Protein 8T93 (pdb70)

B-factor: mean 24.64, std 13.15, range [6.55, 105.37]

Radius of gyration: 16.73 Å; Cα contacts (8 Å, |Δi|>4): 385; chains: 1; bounding box: 45×39×41 Å

Secondary structure (DSSP, 8-state):
--PBP--SS--S-EEE-SSTTEEEEE--S-SHHHHHHHHHHHH-HHHHHHHS--EEEEETTEEEEE-TTTT-SSEEEEEEE-SPPSSSPBTTBS-EEEEETTGGGGT--TT----HHHHHHHHHHHHHTT-S-HHHHHHHHHHHHHHHHHHHHHHTT--EE-TT-EEEEEEETTSS-EEEEEE--TT-EE-SS--HHHHHHHHHHHHHHHHHHH--

Structure (mmCIF, N/CA/C/O backbone):
data_8T93
#
_entry.id   8T93
#
_cell.length_a   64.671
_cell.length_b   103.415
_cell.length_c   103.674
_cell.angle_alpha   90.00
_cell.angle_beta   90.00
_cell.angle_gamma   90.00
#
_symmetry.space_group_name_H-M   'C 2 2 21'
#
loop_
_entity.id
_entity.type
_entity.pdbx_description
1 polymer Kinase
2 non-polymer "ADENOSINE-5'-DIPHOSPHATE"
3 non-polymer 'MAGNESIUM ION'
4 non-polymer '(1R,2S,3S,4R,5S,6S)-5,6-dihydroxycyclohexane-1,2,3,4-tetrayl tetrakis[dihydrogen (phosphate)]'
5 water water
#
loop_
_atom_site.group_PDB
_atom_site.id
_atom_site.type_symbol
_atom_site.label_atom_id
_atom_site.label_alt_id
_atom_site.label_comp_id
_atom_site.label_asym_id
_atom_site.label_entity_id
_atom_site.label_seq_id
_atom_site.pdbx_PDB_ins_code
_atom_site.Cartn_x
_atom_site.Cartn_y
_atom_site.Cartn_z
_atom_site.occupancy
_atom_site.B_iso_or_equiv
_atom_site.auth_seq_id
_atom_site.auth_comp_id
_atom_site.auth_asym_id
_atom_site.auth_atom_id
_atom_site.pdbx_PDB_model_num
ATOM 1 N N . SER A 1 32 ? -31.210 -6.391 14.871 1.00 62.81 48 SER A N 1
ATOM 2 C CA . SER A 1 32 ? -29.896 -5.963 14.308 1.00 65.14 48 SER A CA 1
ATOM 3 C C . SER A 1 32 ? -29.633 -6.766 13.021 1.00 63.80 48 SER A C 1
ATOM 4 O O . SER A 1 32 ? -29.898 -6.211 11.935 1.00 60.93 48 SER A O 1
ATOM 7 N N . ILE A 1 33 ? -29.226 -8.039 13.144 1.00 55.21 49 ILE A N 1
ATOM 8 C CA . ILE A 1 33 ? -28.709 -8.890 12.025 1.00 53.97 49 ILE A CA 1
ATOM 9 C C . ILE A 1 33 ? -29.755 -9.947 11.634 1.00 51.51 49 ILE A C 1
ATOM 10 O O . ILE A 1 33 ? -30.126 -10.755 12.493 1.00 50.67 49 ILE A O 1
ATOM 15 N N . ARG A 1 34 ? -30.238 -9.919 10.388 1.00 42.04 50 ARG A N 1
ATOM 16 C CA . ARG A 1 34 ? -31.111 -10.974 9.812 1.00 36.41 50 ARG A CA 1
ATOM 17 C C . ARG A 1 34 ? -30.273 -11.841 8.865 1.00 34.95 50 ARG A C 1
ATOM 18 O O . ARG A 1 34 ? -29.745 -11.302 7.831 1.00 24.06 50 ARG A O 1
ATOM 26 N N . ILE A 1 35 ? -30.127 -13.121 9.199 1.00 31.36 51 ILE A N 1
ATOM 27 C CA . ILE A 1 35 ? -29.392 -14.097 8.346 1.00 31.11 51 ILE A CA 1
ATOM 28 C C . ILE A 1 35 ? -30.190 -14.207 7.044 1.00 26.92 51 ILE A C 1
ATOM 29 O O . ILE A 1 35 ? -31.437 -14.253 7.052 1.00 23.47 51 ILE A O 1
ATOM 34 N N . PHE A 1 36 ? -29.506 -14.155 5.913 1.00 26.56 52 PHE A N 1
ATOM 35 C CA . PHE A 1 36 ? -30.172 -14.367 4.601 1.00 24.48 52 PHE A CA 1
ATOM 36 C C . PHE A 1 36 ? -30.459 -15.863 4.405 1.00 23.87 52 PHE A C 1
ATOM 37 O O . PHE A 1 36 ? -29.576 -16.676 4.635 1.00 23.59 52 PHE A O 1
ATOM 45 N N . PRO A 1 37 ? -31.643 -16.297 3.928 1.00 27.57 53 PRO A N 1
ATOM 46 C CA . PRO A 1 37 ? -31.861 -17.728 3.639 1.00 29.09 53 PRO A CA 1
ATOM 47 C C . PRO A 1 37 ? -31.106 -18.237 2.386 1.00 28.15 53 PRO A C 1
ATOM 48 O O . PRO A 1 37 ? -31.665 -18.295 1.314 1.00 34.81 53 PRO A O 1
ATOM 52 N N . ARG A 1 38 ? -29.849 -18.620 2.557 1.00 27.35 54 ARG A N 1
ATOM 53 C CA . ARG 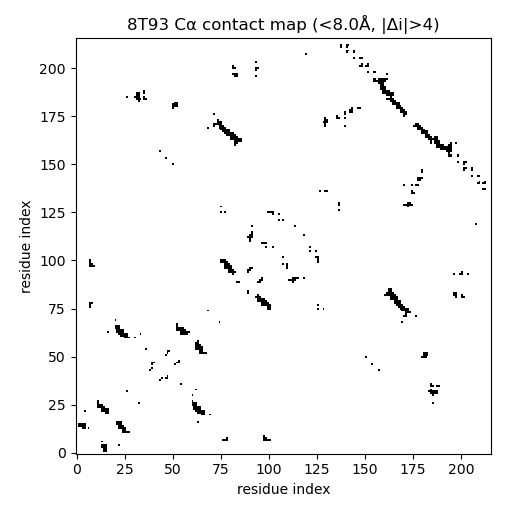A 1 38 ? -28.925 -19.134 1.500 1.00 29.84 54 ARG A CA 1
ATOM 54 C C . ARG A 1 38 ? -29.487 -20.473 0.996 1.00 28.74 54 ARG A C 1
ATOM 55 O O . ARG A 1 38 ? -29.999 -21.238 1.816 1.00 23.76 54 ARG A O 1
ATOM 63 N N . ILE A 1 39 ? -29.337 -20.788 -0.287 1.00 20.75 55 ILE A N 1
ATOM 64 C CA . ILE A 1 39 ? -29.691 -22.126 -0.815 1.00 20.14 55 ILE A CA 1
ATOM 65 C C . ILE A 1 39 ? -28.470 -23.030 -0.607 1.00 20.59 55 ILE A C 1
ATOM 66 O O . ILE A 1 39 ? -28.682 -24.188 -0.260 1.00 23.43 55 ILE A O 1
ATOM 71 N N . ALA A 1 40 ? -27.248 -22.573 -0.881 1.00 19.16 56 ALA A N 1
ATOM 72 C CA . ALA A 1 40 ? -26.021 -23.405 -0.838 1.00 20.39 56 ALA A CA 1
ATOM 73 C C . ALA A 1 40 ? -24.803 -22.577 -0.389 1.00 23.50 56 ALA A C 1
ATOM 74 O O . ALA A 1 40 ? -24.976 -21.384 -0.046 1.00 20.86 56 ALA A O 1
ATOM 76 N N . GLY A 1 41 ? -23.616 -23.194 -0.422 1.00 24.21 57 GLY A N 1
ATOM 77 C CA . GLY A 1 41 ? -22.333 -22.531 -0.087 1.00 28.33 57 GLY A CA 1
ATOM 78 C C . GLY A 1 41 ? -22.186 -22.356 1.422 1.00 25.38 57 GLY A C 1
ATOM 79 O O . GLY A 1 41 ? -23.029 -22.841 2.127 1.00 26.31 57 GLY A O 1
ATOM 80 N N . ARG A 1 42 ? -21.159 -21.660 1.895 1.00 28.22 58 ARG A N 1
ATOM 81 C CA . ARG A 1 42 ? -20.737 -21.652 3.334 1.00 31.06 58 ARG A CA 1
ATOM 82 C C . ARG A 1 42 ? -20.505 -20.217 3.838 1.00 28.88 58 ARG A C 1
ATOM 83 O O . ARG A 1 42 ? -20.303 -20.040 5.067 1.00 24.99 58 ARG A O 1
ATOM 91 N N . SER A 1 43 ? -20.511 -19.219 2.950 1.00 22.62 59 SER A N 1
ATOM 92 C CA . SER A 1 43 ? -20.161 -17.830 3.319 1.00 23.27 59 SER A CA 1
ATOM 93 C C . SER A 1 43 ? -21.261 -17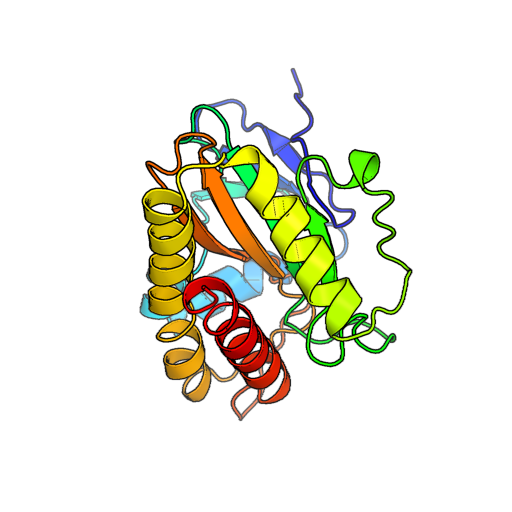.270 4.198 1.00 21.12 59 SER A C 1
ATOM 94 O O . SER A 1 43 ? -22.405 -17.656 4.046 1.00 23.95 59 SER A O 1
ATOM 97 N N . TYR A 1 44 ? -20.867 -16.390 5.106 1.00 19.47 60 TYR A N 1
ATOM 98 C CA . TYR A 1 44 ? -21.769 -15.584 5.937 1.00 19.97 60 TYR A CA 1
ATOM 99 C C . TYR A 1 44 ? -22.428 -14.533 5.039 1.00 18.73 60 TYR A C 1
ATOM 100 O O . TYR A 1 44 ? -21.723 -13.701 4.459 1.00 17.98 60 TYR A O 1
ATOM 109 N N . ILE A 1 45 ? -23.734 -14.625 4.898 1.00 17.76 61 ILE A N 1
ATOM 110 C CA . ILE A 1 45 ? -24.563 -13.671 4.114 1.00 17.18 61 ILE A CA 1
ATOM 111 C C . ILE A 1 45 ? -25.711 -13.259 4.998 1.00 18.85 61 ILE A C 1
ATOM 112 O O . ILE A 1 45 ? -26.413 -14.152 5.505 1.00 16.55 61 ILE A O 1
ATOM 117 N N . ILE A 1 46 ? -25.923 -11.948 5.096 1.00 18.32 62 ILE A N 1
ATOM 118 C CA . ILE A 1 46 ? -27.006 -11.325 5.910 1.00 19.77 62 ILE A CA 1
ATOM 119 C C . ILE A 1 46 ? -27.762 -10.316 5.048 1.00 19.60 62 ILE A C 1
ATOM 120 O O . ILE A 1 46 ? -27.239 -9.884 3.989 1.00 16.73 62 ILE A O 1
ATOM 125 N N . TYR A 1 47 ? -28.996 -10.034 5.410 1.00 18.55 63 TYR A N 1
ATOM 126 C CA . TYR A 1 47 ? -29.771 -8.926 4.803 1.00 20.25 63 TYR A CA 1
ATOM 127 C C . TYR A 1 47 ? -29.002 -7.624 5.074 1.00 20.15 63 TYR A C 1
ATOM 128 O O . TYR A 1 47 ? -28.314 -7.456 6.135 1.00 19.14 63 TYR A O 1
ATOM 137 N N . GLY A 1 48 ? -29.040 -6.712 4.110 1.00 18.86 64 GLY A N 1
ATOM 138 C CA . GLY A 1 48 ? -28.547 -5.337 4.324 1.00 19.48 64 GLY A CA 1
ATOM 139 C C . GLY A 1 48 ? -29.433 -4.642 5.344 1.00 21.72 64 GLY A C 1
ATOM 140 O O . GLY A 1 48 ? -30.563 -5.090 5.554 1.00 17.32 64 GLY A O 1
ATOM 141 N N . GLN A 1 49 ? -28.958 -3.553 5.931 1.00 22.38 65 GLN A N 1
ATOM 142 C CA . GLN A 1 49 ? -29.780 -2.724 6.839 1.00 23.42 65 GLN A CA 1
ATOM 143 C C . GLN A 1 49 ? -30.853 -1.993 6.038 1.00 23.22 65 GLN A C 1
ATOM 144 O O . GLN A 1 49 ? -31.784 -1.524 6.667 1.00 22.02 65 GLN A O 1
ATOM 150 N N . THR A 1 50 ? -30.752 -1.896 4.706 1.00 18.35 66 THR A N 1
ATOM 151 C CA . THR A 1 50 ? -31.742 -1.242 3.813 1.00 19.23 66 THR A CA 1
ATOM 152 C C . THR A 1 50 ? -32.255 -2.268 2.796 1.00 19.61 66 THR A C 1
ATOM 153 O O . THR A 1 50 ? -31.572 -3.306 2.587 1.00 20.34 66 THR A O 1
ATOM 157 N N . SER A 1 51 ? -33.333 -1.921 2.120 1.00 19.88 67 SER A N 1
ATOM 158 C CA . SER A 1 51 ? -34.113 -2.803 1.207 1.00 23.70 67 SER A CA 1
ATOM 159 C C . SER A 1 51 ? -33.280 -3.185 -0.006 1.00 19.48 67 SER A C 1
ATOM 160 O O . SER A 1 51 ? -32.674 -2.276 -0.623 1.00 15.95 67 SER A O 1
ATOM 163 N N . GLY A 1 52 ? -33.360 -4.447 -0.448 1.00 17.91 68 GLY A N 1
ATOM 164 C CA . GLY A 1 52 ? -32.856 -4.807 -1.806 1.00 16.30 68 GLY A CA 1
ATOM 165 C C . GLY A 1 52 ? -31.372 -5.191 -1.824 1.00 14.83 68 GLY A C 1
ATOM 166 O O . GLY A 1 52 ? -30.824 -5.401 -2.924 1.00 14.24 68 GLY A O 1
ATOM 167 N N . ILE A 1 53 ? -30.721 -5.235 -0.672 1.00 13.75 69 ILE A N 1
ATOM 168 C CA . ILE A 1 53 ? -29.249 -5.443 -0.579 1.00 14.45 69 ILE A CA 1
ATOM 169 C C . ILE A 1 53 ? -29.013 -6.679 0.288 1.00 14.50 69 ILE A C 1
ATOM 170 O O . ILE A 1 53 ? -29.698 -6.841 1.277 1.00 14.83 69 ILE A O 1
ATOM 175 N N . ILE A 1 54 ? -28.003 -7.477 -0.037 1.00 14.03 70 ILE A N 1
ATOM 176 C CA . ILE A 1 54 ? -27.449 -8.509 0.884 1.00 14.14 70 ILE A CA 1
ATOM 177 C C . ILE A 1 54 ? -25.989 -8.202 1.080 1.00 14.49 70 ILE A C 1
ATOM 178 O O . ILE A 1 54 ? -25.406 -7.556 0.188 1.00 14.02 70 ILE A O 1
ATOM 183 N N . CYS A 1 55 ? -25.445 -8.615 2.225 1.00 13.53 71 CYS A N 1
ATOM 184 C CA . CYS A 1 55 ? -24.042 -8.404 2.574 1.00 15.17 71 CYS A CA 1
ATOM 185 C C . CYS A 1 55 ? -23.382 -9.767 2.659 1.00 16.57 71 CYS A C 1
ATOM 186 O O . CYS A 1 55 ? -23.866 -10.628 3.474 1.00 16.49 71 CYS A O 1
ATOM 189 N N . LYS A 1 56 ? -22.403 -9.984 1.791 1.00 15.58 72 LYS A N 1
ATOM 190 C CA . LYS A 1 56 ? -21.692 -11.277 1.705 1.00 15.52 72 LYS A CA 1
ATOM 191 C C . LYS A 1 56 ? -20.298 -11.058 2.236 1.00 17.18 72 LYS A C 1
ATOM 192 O O . LYS A 1 56 ? -19.559 -10.219 1.663 1.00 14.54 72 LYS A O 1
ATOM 198 N N . ARG A 1 57 ? -19.933 -11.784 3.287 1.00 17.07 73 ARG A N 1
ATOM 199 C CA . ARG A 1 57 ? -18.555 -11.704 3.803 1.00 18.89 73 ARG A CA 1
ATOM 200 C C . ARG A 1 57 ? -17.570 -12.437 2.878 1.00 19.79 73 ARG A C 1
ATOM 201 O O . ARG A 1 57 ? -17.827 -13.595 2.466 1.00 21.84 73 ARG A O 1
ATOM 209 N N . MET A 1 58 ? -16.458 -11.792 2.582 1.00 17.67 74 MET A N 1
ATOM 210 C CA . MET A 1 58 ? -15.312 -12.395 1.885 1.00 18.72 74 MET A CA 1
ATOM 211 C C . MET A 1 58 ? -14.453 -13.103 2.953 1.00 22.88 74 MET A C 1
ATOM 212 O O . MET A 1 58 ? -13.888 -12.409 3.810 1.00 24.25 74 MET A O 1
ATOM 217 N N . GLU A 1 59 ? -14.448 -14.426 2.938 1.00 26.13 75 GLU A N 1
ATOM 218 C CA . GLU A 1 59 ? -13.950 -15.271 4.075 1.00 31.73 75 GLU A CA 1
ATOM 219 C C . GLU A 1 59 ? -12.405 -15.375 4.114 1.00 32.78 75 GLU A C 1
ATOM 220 O O . GLU A 1 59 ? -11.853 -15.212 5.208 1.00 41.54 75 GLU A O 1
ATOM 226 N N . LYS A 1 60 ? -11.717 -15.632 3.004 1.00 25.79 76 LYS A N 1
ATOM 227 C CA . LYS A 1 60 ? -10.278 -16.073 3.007 1.00 24.24 76 LYS A CA 1
ATOM 228 C C . LYS A 1 60 ? -9.367 -15.061 2.327 1.00 23.99 76 LYS A C 1
ATOM 229 O O . LYS A 1 60 ? -8.172 -14.979 2.659 1.00 22.06 76 LYS A O 1
ATOM 235 N N . SER A 1 61 ? -9.893 -14.360 1.313 1.00 19.75 77 SER A N 1
ATOM 236 C CA . SER A 1 61 ? -9.167 -13.282 0.602 1.00 20.16 77 SER A CA 1
ATOM 237 C C . SER A 1 61 ? -10.231 -12.351 0.002 1.00 20.18 77 SER A C 1
ATOM 238 O O . SER A 1 61 ? -11.456 -12.667 0.113 1.00 16.80 77 SER A O 1
ATOM 241 N N . ASP A 1 62 ? -9.773 -11.222 -0.502 1.00 18.73 78 ASP A N 1
ATOM 242 C CA . ASP A 1 62 ? -10.666 -10.270 -1.214 1.00 18.96 78 ASP A CA 1
ATOM 243 C C . ASP A 1 62 ? -10.707 -10.635 -2.708 1.00 17.95 78 ASP A C 1
ATOM 244 O O . ASP A 1 62 ? -11.151 -9.725 -3.473 1.00 17.46 78 ASP A O 1
ATOM 249 N N . ASN A 1 63 ? -10.317 -11.868 -3.129 1.00 14.83 79 ASN A N 1
ATOM 250 C CA . ASN A 1 63 ? -10.337 -12.270 -4.560 1.00 16.46 79 ASN A CA 1
ATOM 251 C C . ASN A 1 63 ? -11.704 -11.950 -5.196 1.00 15.56 79 ASN A C 1
ATOM 252 O O . ASN A 1 63 ? -11.699 -11.506 -6.358 1.00 13.97 79 ASN A O 1
ATOM 257 N N . GLU A 1 64 ? -12.834 -12.192 -4.514 1.00 14.73 80 GLU A N 1
ATOM 258 C CA . GLU A 1 64 ? -14.155 -11.960 -5.139 1.00 14.90 80 GLU A CA 1
ATOM 259 C C . GLU A 1 64 ? -14.281 -10.469 -5.551 1.00 15.20 80 GLU A C 1
ATOM 260 O O . GLU A 1 64 ? -14.730 -10.178 -6.682 1.00 14.32 80 GLU A O 1
ATOM 266 N N . PHE A 1 65 ? -13.850 -9.557 -4.707 1.00 13.83 81 PHE A N 1
ATOM 267 C CA . PHE A 1 65 ? -13.863 -8.105 -5.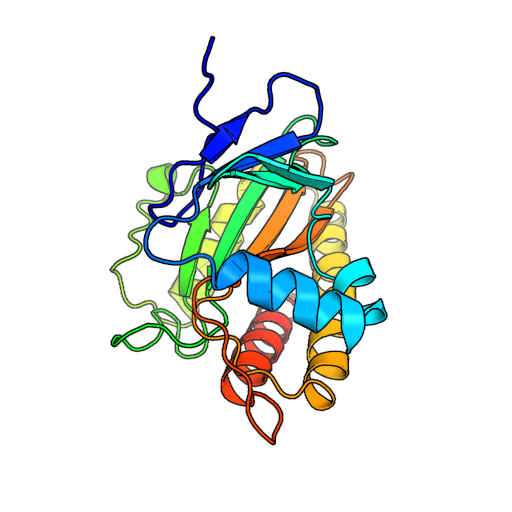020 1.00 16.49 81 PHE A CA 1
ATOM 268 C C . PHE A 1 65 ? -12.945 -7.783 -6.215 1.00 17.92 81 PHE A C 1
ATOM 269 O O . PHE A 1 65 ? -13.311 -6.970 -7.091 1.00 13.95 81 PHE A O 1
ATOM 277 N N . VAL A 1 66 ? -11.717 -8.284 -6.190 1.00 16.22 82 VAL A N 1
ATOM 278 C CA . VAL A 1 66 ? -10.743 -8.098 -7.294 1.00 18.53 82 VAL A CA 1
ATOM 279 C C . VAL A 1 66 ? -11.394 -8.547 -8.607 1.00 17.53 82 VAL A C 1
ATOM 280 O O . VAL A 1 66 ? -11.347 -7.791 -9.615 1.00 15.57 82 VAL A O 1
ATOM 284 N N . ILE A 1 67 ? -12.100 -9.677 -8.608 1.00 14.80 83 ILE A N 1
ATOM 285 C CA . ILE A 1 67 ? -12.657 -10.204 -9.865 1.00 14.96 83 ILE A CA 1
ATOM 286 C C . ILE A 1 67 ? -13.865 -9.354 -10.266 1.00 16.15 83 ILE A C 1
ATOM 287 O O . ILE A 1 67 ? -13.950 -9.070 -11.501 1.00 17.78 83 ILE A O 1
ATOM 292 N N . TYR A 1 68 ? -14.771 -8.955 -9.353 1.00 16.54 84 TYR A N 1
ATOM 293 C CA . TYR A 1 68 ? -15.888 -8.035 -9.715 1.00 18.40 84 TYR A CA 1
ATOM 294 C C . TYR A 1 68 ? -15.286 -6.789 -10.406 1.00 20.13 84 TYR A C 1
ATOM 295 O O . TYR A 1 68 ? -15.798 -6.428 -11.455 1.00 19.03 84 TYR A O 1
ATOM 304 N N . ASN A 1 69 ? -14.243 -6.182 -9.840 1.00 19.63 85 ASN A N 1
ATOM 305 C CA . ASN A 1 69 ? -13.563 -4.967 -10.383 1.00 22.04 85 ASN A CA 1
ATOM 306 C C . ASN A 1 69 ? -12.953 -5.261 -11.756 1.00 21.30 85 ASN A C 1
ATOM 307 O O . ASN A 1 69 ? -13.178 -4.495 -12.711 1.00 20.44 85 ASN A O 1
ATOM 312 N N . TYR A 1 70 ? -12.237 -6.355 -11.908 1.00 20.89 86 TYR A N 1
ATOM 313 C CA . TYR A 1 70 ? -11.679 -6.777 -13.207 1.00 20.92 86 TYR A CA 1
ATOM 314 C C . TYR A 1 70 ? -12.762 -6.944 -14.281 1.00 22.28 86 TYR A C 1
ATOM 315 O O . TYR A 1 70 ? -12.584 -6.454 -15.464 1.00 19.27 86 TYR A O 1
ATOM 324 N N . ILE A 1 71 ? -13.850 -7.642 -13.969 1.00 17.81 87 ILE A N 1
ATOM 325 C CA . ILE A 1 71 ? -14.926 -7.853 -14.972 1.00 18.09 87 ILE A CA 1
ATOM 326 C C . ILE A 1 71 ? -15.539 -6.488 -15.294 1.00 17.99 87 ILE A C 1
ATOM 327 O O . ILE A 1 71 ? -15.848 -6.170 -16.454 1.00 16.77 87 ILE A O 1
ATOM 332 N N . SER A 1 72 ? -15.709 -5.661 -14.311 1.00 17.70 88 SER A N 1
ATOM 333 C CA . SER A 1 72 ? -16.253 -4.310 -14.581 1.00 21.72 88 SER A CA 1
ATOM 334 C C . SER A 1 72 ? -15.362 -3.529 -15.567 1.00 23.27 88 SER A C 1
ATOM 335 O O . SER A 1 72 ? -15.919 -2.863 -16.461 1.00 20.37 88 SER A O 1
ATOM 338 N N . GLU A 1 73 ? -14.054 -3.608 -15.420 1.00 24.60 89 GLU A N 1
ATOM 339 C CA . GLU A 1 73 ? -13.088 -2.892 -16.293 1.00 28.44 89 GLU A CA 1
ATOM 340 C C . GLU A 1 73 ? -12.975 -3.549 -17.672 1.00 28.00 89 GLU A C 1
ATOM 341 O O . GLU A 1 73 ? -12.827 -2.794 -18.645 1.00 28.97 89 GLU A O 1
ATOM 347 N N . HIS A 1 74 ? -12.994 -4.873 -17.802 1.00 20.64 90 HIS A N 1
ATOM 348 C CA . HIS A 1 74 ? -12.686 -5.541 -19.074 1.00 21.84 90 HIS A CA 1
ATOM 349 C C . HIS A 1 74 ? -13.921 -6.079 -19.790 1.00 23.82 90 HIS A C 1
ATOM 350 O O . HIS A 1 74 ? -13.794 -6.328 -20.971 1.00 20.25 90 HIS A O 1
ATOM 357 N N . TYR A 1 75 ? -14.992 -6.431 -19.081 1.00 23.23 91 TYR A N 1
ATOM 358 C CA . TYR A 1 75 ? -16.171 -7.101 -19.681 1.00 19.55 91 TYR A CA 1
ATOM 359 C C . TYR A 1 75 ? -17.423 -6.482 -19.071 1.00 21.35 91 TYR A C 1
ATOM 360 O O . TYR A 1 75 ? -18.260 -7.207 -18.513 1.00 18.04 91 TYR A O 1
ATOM 369 N N . ASP A 1 76 ? -17.573 -5.170 -19.167 1.00 20.39 92 ASP A N 1
ATOM 370 C CA . ASP A 1 76 ? -18.631 -4.449 -18.431 1.00 24.02 92 ASP A CA 1
ATOM 371 C C . ASP A 1 76 ? -20.014 -4.911 -18.941 1.00 23.74 92 ASP A C 1
ATOM 372 O O . ASP A 1 76 ? -20.951 -4.879 -18.139 1.00 20.52 92 ASP A O 1
ATOM 377 N N . LYS A 1 77 ? -20.158 -5.320 -20.205 1.00 20.27 93 LYS A N 1
ATOM 378 C CA . LYS A 1 77 ? -21.491 -5.707 -20.722 1.00 24.55 93 LYS A CA 1
ATOM 379 C C . LYS A 1 77 ? -21.883 -7.038 -20.093 1.00 20.16 93 LYS A C 1
ATOM 380 O O . LYS A 1 77 ? -23.065 -7.246 -19.774 1.00 16.07 93 LYS A O 1
ATOM 386 N N . PHE A 1 78 ? -20.917 -7.937 -19.952 1.00 17.98 94 PHE A N 1
ATOM 387 C CA . PHE A 1 78 ? -21.123 -9.224 -19.254 1.00 18.76 94 PHE A CA 1
ATOM 388 C C . PHE A 1 78 ? -21.650 -9.007 -17.822 1.00 15.39 94 PHE A C 1
ATOM 389 O O . PHE A 1 78 ? -22.618 -9.635 -17.362 1.00 13.34 94 PHE A O 1
ATOM 397 N N . LEU A 1 79 ? -21.027 -8.114 -17.088 1.00 15.60 95 LEU A N 1
ATOM 398 C CA . LEU A 1 79 ? -21.376 -7.801 -15.693 1.00 17.16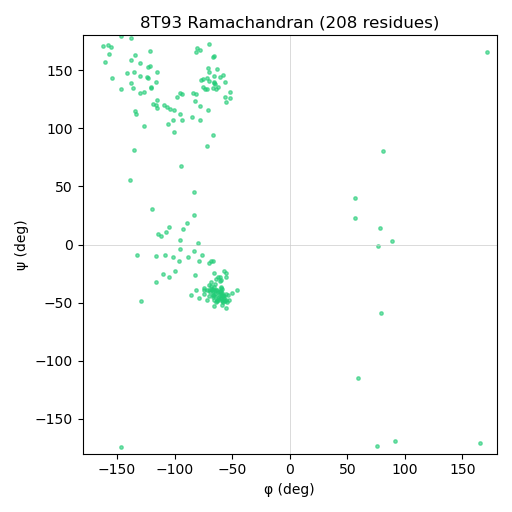 95 LEU A CA 1
ATOM 399 C C . LEU A 1 79 ? -22.808 -7.278 -15.627 1.00 17.60 95 LEU A C 1
ATOM 400 O O . LEU A 1 79 ? -23.625 -7.750 -14.782 1.00 15.59 95 LEU A O 1
ATOM 405 N N . LYS A 1 80 ? -23.166 -6.373 -16.527 1.00 15.93 96 LYS A N 1
ATOM 406 C CA . LYS A 1 80 ? -24.503 -5.750 -16.493 1.00 18.79 96 LYS A CA 1
ATOM 407 C C . LYS A 1 80 ? -25.578 -6.790 -16.850 1.00 16.28 96 LYS A C 1
ATOM 408 O O . LYS A 1 80 ? -26.650 -6.744 -16.261 1.00 13.89 96 LYS A O 1
ATOM 414 N N . LYS A 1 81 ? -25.315 -7.713 -17.755 1.00 14.76 97 LYS A N 1
ATOM 415 C CA . LYS A 1 81 ? -26.360 -8.665 -18.188 1.00 15.52 97 LYS A CA 1
ATOM 416 C C . LYS A 1 81 ? -26.519 -9.826 -17.206 1.00 13.66 97 LYS A C 1
ATOM 417 O O . LYS A 1 81 ? -27.629 -10.269 -17.059 1.00 11.11 97 LYS A O 1
ATOM 423 N N . TYR A 1 82 ? -25.424 -10.360 -16.637 1.00 12.21 98 TYR A N 1
ATOM 424 C CA . TYR A 1 82 ? -25.456 -11.712 -16.039 1.00 12.08 98 TYR A CA 1
ATOM 425 C C . TYR A 1 82 ? -25.198 -11.723 -14.534 1.00 11.90 98 TYR A C 1
ATOM 426 O O . TYR A 1 82 ? -25.282 -12.801 -13.960 1.00 12.24 98 TYR A O 1
ATOM 435 N N . VAL A 1 83 ? -24.787 -10.627 -13.918 1.00 11.86 99 VAL A N 1
ATOM 436 C CA . VAL A 1 83 ? -24.242 -10.694 -12.540 1.00 12.63 99 VAL A CA 1
ATOM 437 C C . VAL A 1 83 ? -25.056 -9.739 -11.656 1.00 12.82 99 VAL A C 1
ATOM 438 O O . VAL A 1 83 ? -25.306 -8.625 -12.074 1.00 11.87 99 VAL A O 1
ATOM 442 N N . PRO A 1 84 ? -25.325 -10.068 -10.376 1.00 11.12 100 PRO A N 1
ATOM 443 C CA . PRO A 1 84 ? -25.915 -9.104 -9.461 1.00 11.73 100 PRO A CA 1
ATOM 444 C C . PRO A 1 84 ? -24.996 -7.869 -9.387 1.00 12.48 100 PRO A C 1
ATOM 445 O O . PRO A 1 84 ? -23.771 -7.995 -9.434 1.00 12.86 100 PRO A O 1
ATOM 449 N N . LYS A 1 85 ? -25.619 -6.708 -9.236 1.00 12.65 101 LYS A N 1
ATOM 450 C CA . LYS A 1 85 ? -24.905 -5.425 -9.027 1.00 14.34 101 LYS A CA 1
ATOM 451 C C . LYS A 1 85 ? -24.118 -5.480 -7.736 1.00 12.73 101 LYS A C 1
ATOM 452 O O . LYS A 1 85 ? -24.671 -5.906 -6.697 1.00 13.00 101 LYS A O 1
ATOM 458 N N . LEU A 1 86 ? -22.891 -5.011 -7.787 1.00 12.29 102 LEU A N 1
ATOM 459 C CA . LEU A 1 86 ? -22.082 -4.763 -6.572 1.00 13.02 102 LEU A CA 1
ATOM 460 C C . LEU A 1 86 ? -22.267 -3.295 -6.234 1.00 14.44 102 LEU A C 1
ATOM 461 O O . LEU A 1 86 ? -21.861 -2.439 -7.066 1.00 13.24 102 LEU A O 1
ATOM 466 N N . TYR A 1 87 ? -22.927 -2.976 -5.134 1.00 13.39 103 TYR A N 1
ATOM 467 C CA . TYR A 1 87 ? -23.191 -1.564 -4.785 1.00 13.52 103 TYR A CA 1
ATOM 468 C C . TYR A 1 87 ? -21.967 -0.952 -4.107 1.00 14.56 103 TYR A C 1
ATOM 469 O O . TYR A 1 87 ? -21.793 0.271 -4.093 1.00 14.72 103 TYR A O 1
ATOM 478 N N . GLY A 1 88 ? -21.144 -1.765 -3.469 1.00 12.85 104 GLY A N 1
ATOM 479 C CA . GLY A 1 88 ? -20.040 -1.203 -2.705 1.00 13.74 104 GLY A CA 1
ATOM 480 C C . GLY A 1 88 ? -19.459 -2.257 -1.789 1.00 15.12 104 GLY A C 1
ATOM 481 O O . GLY A 1 88 ? -19.932 -3.422 -1.822 1.00 14.47 104 GLY A O 1
ATOM 482 N N . LYS A 1 89 ? -18.585 -1.812 -0.917 1.00 14.85 105 LYS A N 1
ATOM 483 C CA . LYS A 1 89 ? -17.863 -2.712 -0.002 1.00 17.46 105 LYS A CA 1
ATOM 484 C C . LYS A 1 89 ? -17.837 -2.031 1.363 1.00 15.59 105 LYS A C 1
ATOM 485 O O . LYS A 1 89 ? -17.657 -0.822 1.422 1.00 13.54 105 LYS A O 1
ATOM 491 N N . ASN A 1 90 ? -18.040 -2.799 2.421 1.00 17.04 106 ASN A N 1
ATOM 492 C CA . ASN A 1 90 ? -17.859 -2.330 3.820 1.00 18.88 106 ASN A CA 1
ATOM 493 C C . ASN A 1 90 ? -16.911 -3.296 4.529 1.00 18.31 106 ASN A C 1
ATOM 494 O O . ASN A 1 90 ? -17.370 -4.370 4.882 1.00 13.42 106 ASN A O 1
ATOM 499 N N . ASN A 1 91 ? -15.648 -2.915 4.696 1.00 21.25 107 ASN A N 1
ATOM 500 C CA . ASN A 1 91 ? -14.622 -3.805 5.294 1.00 23.29 107 ASN A CA 1
ATOM 501 C C . ASN A 1 91 ? -14.520 -5.071 4.442 1.00 21.09 107 ASN A C 1
ATOM 502 O O . ASN A 1 91 ? -14.137 -5.001 3.274 1.00 20.64 107 ASN A O 1
ATOM 507 N N . ASP A 1 92 ? -14.880 -6.210 5.001 1.00 20.13 108 ASP A N 1
ATOM 508 C CA . ASP A 1 92 ? -14.841 -7.497 4.269 1.00 20.91 108 ASP A CA 1
ATOM 509 C C . ASP A 1 92 ? -16.214 -7.854 3.661 1.00 17.56 108 ASP A C 1
ATOM 510 O O . ASP A 1 92 ? -16.325 -8.960 3.128 1.00 16.66 108 ASP A O 1
ATOM 515 N N . MET A 1 93 ? -17.241 -7.003 3.751 1.00 17.29 109 MET A N 1
ATOM 516 C CA . MET A 1 93 ? -18.606 -7.335 3.259 1.00 16.28 109 MET A CA 1
ATOM 517 C C . MET A 1 93 ? -18.795 -6.709 1.852 1.00 17.28 109 MET A C 1
ATOM 518 O O . MET A 1 93 ? -18.546 -5.487 1.699 1.00 15.05 109 MET A O 1
ATOM 523 N N . LEU A 1 94 ? -19.195 -7.505 0.863 1.00 15.35 110 LEU A N 1
ATOM 524 C CA . LEU A 1 94 ? -19.731 -7.025 -0.429 1.00 16.14 110 LEU A CA 1
ATOM 525 C C . LEU A 1 94 ? -21.215 -6.678 -0.259 1.00 15.86 110 LEU A C 1
ATOM 526 O O . LEU A 1 94 ? -21.972 -7.544 0.256 1.00 14.18 110 LEU A O 1
ATOM 531 N N . LEU A 1 95 ? -21.622 -5.481 -0.702 1.00 15.04 111 LEU A N 1
ATOM 532 C CA . LEU A 1 95 ? -23.045 -5.082 -0.737 1.00 14.98 111 LEU A CA 1
ATOM 533 C C . LEU A 1 95 ? -23.585 -5.403 -2.130 1.00 14.57 111 LEU A C 1
ATOM 534 O O . LEU A 1 95 ? -23.214 -4.713 -3.093 1.00 13.17 111 LEU A O 1
ATOM 539 N N . LEU A 1 96 ? -24.400 -6.440 -2.234 1.00 12.43 112 LEU A N 1
ATOM 540 C CA . LEU A 1 96 ? -24.850 -7.011 -3.516 1.00 12.57 112 LEU A CA 1
ATOM 541 C C . LEU A 1 96 ? -26.341 -6.833 -3.647 1.00 12.13 112 LEU A C 1
ATOM 542 O O . LEU A 1 96 ? -27.075 -6.891 -2.606 1.00 12.50 112 LEU A O 1
ATOM 547 N N . GLU A 1 97 ? -26.757 -6.672 -4.889 1.00 12.53 113 GLU A N 1
ATOM 548 C CA . GLU A 1 97 ? -28.172 -6.780 -5.290 1.00 13.02 113 GLU A CA 1
ATOM 549 C C . GLU A 1 97 ? -28.734 -8.098 -4.762 1.00 12.98 113 GLU A C 1
ATOM 550 O O . GLU A 1 97 ? -28.181 -9.167 -5.100 1.00 11.46 113 GLU A O 1
ATOM 556 N N . ASP A 1 98 ? -29.839 -8.007 -4.026 1.00 12.44 114 ASP A N 1
ATOM 557 C CA . ASP A 1 98 ? -30.626 -9.187 -3.625 1.00 13.42 114 ASP A CA 1
ATOM 558 C C . ASP A 1 98 ? -31.467 -9.624 -4.837 1.00 12.57 114 ASP A C 1
ATOM 559 O O . ASP A 1 98 ? -32.494 -9.000 -5.160 1.00 11.74 114 ASP A O 1
ATOM 564 N N . LEU A 1 99 ? -31.081 -10.735 -5.455 1.00 12.58 115 LEU A N 1
ATOM 565 C CA . LEU A 1 99 ? -31.749 -11.263 -6.670 1.00 13.42 115 LEU A CA 1
ATOM 566 C C . LEU A 1 99 ? -33.155 -11.769 -6.335 1.00 13.22 115 LEU A C 1
ATOM 567 O O . LEU A 1 99 ? -33.933 -12.003 -7.279 1.00 13.30 115 LEU A O 1
ATOM 572 N N . THR A 1 100 ? -33.500 -11.955 -5.060 1.00 14.07 116 THR A N 1
ATOM 573 C CA . THR A 1 100 ? -34.849 -12.458 -4.668 1.00 14.31 116 THR A CA 1
ATOM 574 C C . THR A 1 100 ? -35.784 -11.300 -4.325 1.00 16.91 116 THR A C 1
ATOM 575 O O . THR A 1 100 ? -36.977 -11.555 -4.088 1.00 16.58 116 THR A O 1
ATOM 579 N N . TYR A 1 101 ? -35.267 -10.080 -4.340 1.00 15.93 117 TYR A N 1
ATOM 580 C CA . TYR A 1 101 ? -35.982 -8.928 -3.749 1.00 19.79 117 TYR A CA 1
ATOM 581 C C . TYR A 1 101 ? -37.304 -8.673 -4.472 1.00 20.38 117 TYR A C 1
ATOM 582 O O . TYR A 1 101 ? -38.297 -8.455 -3.782 1.00 23.98 117 TYR A O 1
ATOM 591 N N . ASN A 1 102 ? -37.346 -8.661 -5.796 1.00 21.25 118 ASN A N 1
ATOM 592 C CA . ASN A 1 102 ? -38.606 -8.261 -6.487 1.00 27.22 118 ASN A CA 1
ATOM 593 C C . ASN A 1 102 ? -39.610 -9.415 -6.612 1.00 28.65 118 ASN A C 1
ATOM 594 O O . ASN A 1 102 ? -40.414 -9.333 -7.528 1.00 32.67 118 ASN A O 1
ATOM 599 N N . TYR A 1 103 ? -39.584 -10.425 -5.738 1.00 24.56 119 TYR A N 1
ATOM 600 C CA . TYR A 1 103 ? -40.426 -11.635 -5.923 1.00 24.66 119 TYR A CA 1
ATOM 601 C C . TYR A 1 103 ? -41.337 -11.771 -4.712 1.00 24.11 119 TYR A C 1
ATOM 602 O O . TYR A 1 103 ? -40.814 -11.803 -3.598 1.00 26.39 119 TYR A O 1
ATOM 611 N N . ASN A 1 104 ? -42.600 -12.071 -4.951 1.00 26.72 120 ASN A N 1
ATOM 612 C CA . ASN A 1 104 ? -43.550 -12.371 -3.850 1.00 27.65 120 ASN A CA 1
ATOM 613 C C . ASN A 1 104 ? -43.235 -13.720 -3.254 1.00 24.04 120 ASN A C 1
ATOM 614 O O . ASN A 1 104 ? -43.239 -13.842 -2.061 1.00 23.38 120 ASN A O 1
ATOM 619 N N . ASN A 1 105 ? -43.041 -14.736 -4.085 1.00 22.11 121 ASN A N 1
ATOM 620 C CA . ASN A 1 105 ? -42.766 -16.099 -3.603 1.00 23.58 121 ASN A CA 1
ATOM 621 C C . ASN A 1 105 ? -41.614 -16.673 -4.422 1.00 24.08 121 ASN A C 1
ATOM 622 O O . ASN A 1 105 ? -41.839 -17.387 -5.405 1.00 20.33 121 ASN A O 1
ATOM 627 N N . PRO A 1 106 ? -40.354 -16.336 -4.096 1.00 22.23 122 PRO A N 1
ATOM 628 C CA . PRO A 1 106 ? -39.251 -16.806 -4.926 1.00 18.40 122 PRO A CA 1
ATOM 629 C C . PRO A 1 106 ? -38.973 -18.280 -4.674 1.00 16.02 122 PRO A C 1
ATOM 630 O O . PRO A 1 106 ? -38.949 -18.759 -3.548 1.00 17.31 122 PRO A O 1
ATOM 634 N N . ASN A 1 107 ? -38.638 -18.978 -5.747 1.00 12.65 123 ASN A N 1
ATOM 635 C CA . ASN A 1 107 ? -38.081 -20.339 -5.723 1.00 13.21 123 ASN A CA 1
ATOM 636 C C . ASN A 1 107 ? -36.679 -20.228 -6.294 1.00 11.85 123 ASN A C 1
ATOM 637 O O . ASN A 1 107 ? -36.565 -19.674 -7.405 1.00 11.25 123 ASN A O 1
ATOM 642 N N . VAL A 1 108 ? -35.664 -20.672 -5.573 1.00 11.45 124 VAL A N 1
ATOM 643 C CA . VAL A 1 108 ? -34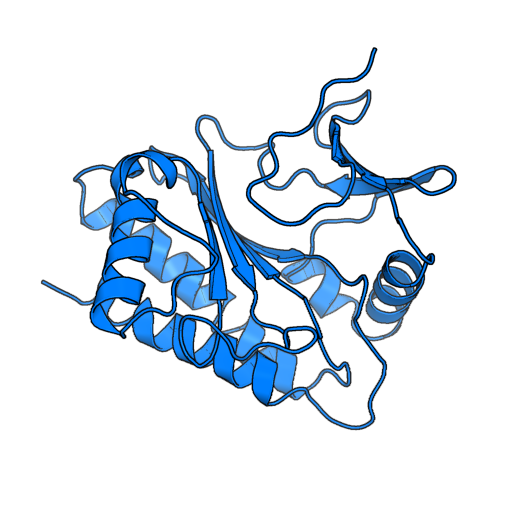.241 -20.479 -5.966 1.00 12.16 124 VAL A CA 1
ATOM 644 C C . VAL A 1 108 ? -33.552 -21.819 -6.121 1.00 12.81 124 VAL A C 1
ATOM 645 O O . VAL A 1 108 ? -33.766 -22.684 -5.255 1.00 12.90 124 VAL A O 1
ATOM 649 N N . MET A 1 109 ? -32.777 -21.999 -7.194 1.00 11.64 125 MET A N 1
ATOM 650 C CA . MET A 1 109 ? -31.895 -23.167 -7.354 1.00 12.11 125 MET A CA 1
ATOM 651 C C . MET A 1 109 ? -30.484 -22.644 -7.643 1.00 12.15 125 MET A C 1
ATOM 652 O O . MET A 1 109 ? -30.336 -21.731 -8.505 1.00 12.06 125 MET A O 1
ATOM 657 N N . ASP A 1 110 ? -29.514 -23.186 -6.915 1.00 11.02 126 ASP A N 1
ATOM 658 C CA . ASP A 1 110 ? -28.075 -22.913 -7.059 1.00 11.45 126 ASP A CA 1
ATOM 659 C C . ASP A 1 110 ? -27.503 -24.079 -7.848 1.00 12.20 126 ASP A C 1
ATOM 660 O O . ASP A 1 110 ? -27.550 -25.222 -7.325 1.00 11.16 126 ASP A O 1
ATOM 665 N N . VAL A 1 111 ? -26.997 -23.805 -9.046 1.00 11.69 127 VAL A N 1
ATOM 666 C CA . VAL A 1 111 ? -26.296 -24.825 -9.853 1.00 12.31 127 VAL A CA 1
ATOM 667 C C . VAL A 1 111 ? -24.843 -24.390 -10.015 1.00 12.89 127 VAL A C 1
ATOM 668 O O . VAL A 1 111 ? -24.589 -23.325 -10.599 1.00 11.48 127 VAL A O 1
ATOM 672 N N . LYS A 1 112 ? -23.905 -25.203 -9.542 1.00 13.13 128 LYS A N 1
ATOM 673 C CA . LYS A 1 112 ? -22.459 -24.915 -9.738 1.00 14.15 128 LYS A CA 1
ATOM 674 C C . LYS A 1 112 ? -22.095 -25.313 -11.171 1.00 13.87 128 LYS A C 1
ATOM 675 O O . LYS A 1 112 ? -22.227 -26.471 -11.491 1.00 13.62 128 LYS A O 1
ATOM 681 N N . ILE A 1 113 ? -21.638 -24.349 -11.957 1.00 12.55 129 ILE A N 1
ATOM 682 C CA . ILE A 1 113 ? -21.300 -24.522 -13.393 1.00 13.39 129 ILE A CA 1
ATOM 683 C C . ILE A 1 113 ? -19.789 -24.443 -13.605 1.00 14.48 129 ILE A C 1
ATOM 684 O O . ILE A 1 113 ? -19.342 -25.038 -14.596 1.00 14.47 129 ILE A O 1
ATOM 689 N N . GLY A 1 114 ? -19.062 -23.769 -12.731 1.00 14.09 130 GLY A N 1
ATOM 690 C CA . GLY A 1 114 ? -17.591 -23.715 -12.772 1.00 15.71 130 GLY A CA 1
ATOM 691 C C . GLY A 1 114 ? -17.003 -24.975 -12.133 1.00 17.82 130 GLY A C 1
ATOM 692 O O . GLY A 1 114 ? -17.726 -25.708 -11.402 1.00 16.34 130 GLY A O 1
ATOM 693 N N . ALA A 1 115 ? -15.720 -25.206 -12.347 1.00 20.14 131 ALA A N 1
ATOM 694 C CA . ALA A 1 115 ? -15.014 -26.383 -11.784 1.00 21.10 131 ALA A CA 1
ATOM 695 C C . ALA A 1 115 ? -15.187 -26.367 -10.280 1.00 19.54 131 ALA A C 1
ATOM 696 O O . ALA A 1 115 ? -15.136 -25.305 -9.648 1.00 20.40 131 ALA A O 1
ATOM 698 N N . ARG A 1 116 ? -15.402 -27.539 -9.715 1.00 22.36 132 ARG A N 1
ATOM 699 C CA . ARG A 1 116 ? -15.340 -27.749 -8.255 1.00 24.49 132 ARG A CA 1
ATOM 700 C C . ARG A 1 116 ? -13.870 -27.836 -7.855 1.00 26.49 132 ARG A C 1
ATOM 701 O O . ARG A 1 116 ? -13.003 -27.888 -8.764 1.00 25.33 132 ARG A O 1
ATOM 709 N N . LYS A 1 117 ? -13.605 -27.765 -6.553 1.00 27.74 133 LYS A N 1
ATOM 710 C CA . LYS A 1 117 ? -12.237 -27.702 -6.006 1.00 32.63 133 LYS A CA 1
ATOM 711 C C . LYS A 1 117 ? -11.538 -29.031 -6.326 1.00 34.05 133 LYS A C 1
ATOM 712 O O . LYS A 1 117 ? -10.513 -28.979 -6.987 1.00 35.06 133 LYS A O 1
ATOM 718 N N . ARG A 1 118 ? -12.141 -30.164 -5.979 1.00 41.06 134 ARG A N 1
ATOM 719 C CA . ARG A 1 118 ? -11.500 -31.480 -6.244 1.00 49.53 134 ARG A CA 1
ATOM 720 C C . ARG A 1 118 ? -12.446 -32.444 -6.963 1.00 48.82 134 ARG A C 1
ATOM 721 O O . ARG A 1 118 ? -12.036 -33.038 -7.948 1.00 56.24 134 ARG A O 1
ATOM 729 N N . LYS A 1 119 ? -13.667 -32.562 -6.459 1.00 46.13 135 LYS A N 1
ATOM 730 C CA . LYS A 1 119 ? -14.677 -33.539 -6.914 1.00 41.36 135 LYS A CA 1
ATOM 731 C C . LYS A 1 119 ? -15.046 -33.265 -8.372 1.00 39.74 135 LYS A C 1
ATOM 732 O O . LYS A 1 119 ? -14.945 -32.121 -8.851 1.00 37.26 135 LYS A O 1
ATOM 738 N N . SER A 1 120 ? -15.435 -34.317 -9.062 1.00 32.49 136 SER A N 1
ATOM 739 C CA . SER A 1 120 ? -16.239 -34.247 -10.290 1.00 33.42 136 SER A CA 1
ATOM 740 C C . SER A 1 120 ? -17.662 -33.717 -9.951 1.00 26.14 136 SER A C 1
ATOM 741 O O . SER A 1 120 ? -18.143 -33.791 -8.789 1.00 24.95 136 SER A O 1
ATOM 744 N N . HIS A 1 121 ? -18.345 -33.250 -10.984 1.00 26.17 137 HIS A N 1
ATOM 745 C CA . HIS A 1 121 ? -19.724 -32.729 -10.894 1.00 23.95 137 HIS A CA 1
ATOM 746 C C . HIS A 1 121 ? -20.669 -33.894 -10.616 1.00 23.20 137 HIS A C 1
ATOM 747 O O . HIS A 1 121 ? -20.484 -34.960 -11.253 1.00 22.26 137 HIS A O 1
ATOM 754 N N . THR A 1 122 ? -21.666 -33.676 -9.758 1.00 22.12 138 THR A N 1
ATOM 755 C CA . THR A 1 122 ? -22.742 -34.654 -9.468 1.00 21.80 138 THR A CA 1
ATOM 756 C C . THR A 1 122 ? -23.555 -34.995 -10.720 1.00 27.62 138 THR A C 1
ATOM 757 O O . THR A 1 122 ? -24.164 -36.133 -10.713 1.00 25.33 138 THR A O 1
ATOM 761 N N . SER A 1 123 ? -23.665 -34.100 -11.721 1.00 21.74 139 SER A N 1
ATOM 762 C CA . SER A 1 123 ? -24.440 -34.358 -12.968 1.00 22.12 139 SER A CA 1
ATOM 763 C C . SER A 1 123 ? -23.511 -34.270 -14.173 1.00 23.78 139 SER A C 1
ATOM 764 O O . SER A 1 123 ? -23.943 -33.852 -15.289 1.00 28.11 139 SER A O 1
ATOM 767 N N . GLY A 1 124 ? -22.252 -34.629 -13.951 1.00 20.84 140 GLY A N 1
ATOM 768 C CA . GLY A 1 124 ? -21.246 -34.759 -15.023 1.00 22.52 140 GLY A CA 1
ATOM 769 C C . GLY A 1 124 ? -20.690 -33.416 -15.453 1.00 23.28 140 GLY A C 1
ATOM 770 O O . GLY A 1 124 ? -19.482 -33.201 -15.292 1.00 24.71 140 GLY A O 1
ATOM 771 N N . PHE A 1 125 ? -21.533 -32.487 -15.915 1.00 19.49 141 PHE A N 1
ATOM 772 C CA . PHE A 1 125 ? -21.063 -31.172 -16.425 1.00 19.91 141 PHE A CA 1
ATOM 773 C C . PHE A 1 125 ? -21.403 -30.014 -15.479 1.00 17.55 141 PHE A C 1
ATOM 774 O O . PHE A 1 125 ? -20.820 -28.920 -15.685 1.00 18.38 141 PHE A O 1
ATOM 782 N N . PHE A 1 126 ? -22.213 -30.268 -14.457 1.00 15.31 142 PHE A N 1
ATOM 783 C CA . PHE A 1 126 ? -22.601 -29.291 -13.415 1.00 15.90 142 PHE A CA 1
ATOM 784 C C . PHE A 1 126 ? -23.052 -30.077 -12.189 1.00 17.33 142 PHE A C 1
ATOM 785 O O . PHE A 1 126 ? -23.273 -31.321 -12.294 1.00 19.30 142 PHE A O 1
ATOM 793 N N . SER A 1 127 ? -23.270 -29.374 -11.087 1.00 16.10 143 SER A N 1
ATOM 794 C CA . SER A 1 127 ? -23.785 -29.913 -9.806 1.00 16.30 143 SER A CA 1
ATOM 795 C C . SER A 1 127 ? -24.887 -29.004 -9.300 1.00 16.21 143 SER A C 1
ATOM 796 O O . SER A 1 127 ? -24.584 -27.829 -8.856 1.00 13.53 143 SER A O 1
ATOM 799 N N . ILE A 1 128 ? -26.107 -29.501 -9.290 1.00 15.32 144 ILE A N 1
ATOM 800 C CA . ILE A 1 128 ? -27.144 -28.832 -8.469 1.00 16.23 144 ILE A CA 1
ATOM 801 C C . ILE A 1 128 ? -26.601 -28.782 -7.043 1.00 16.83 144 ILE A C 1
ATOM 802 O O . ILE A 1 128 ? -26.189 -29.821 -6.538 1.00 17.41 144 ILE A O 1
ATOM 807 N N . ARG A 1 129 ? -26.569 -27.602 -6.430 1.00 14.62 145 ARG A N 1
ATOM 808 C CA . ARG A 1 129 ? -26.098 -27.451 -5.030 1.00 14.19 145 ARG A CA 1
ATOM 809 C C . ARG A 1 129 ? -27.266 -27.358 -4.035 1.00 14.97 145 ARG A C 1
ATOM 810 O O . ARG A 1 129 ? -27.051 -27.635 -2.889 1.00 14.99 145 AR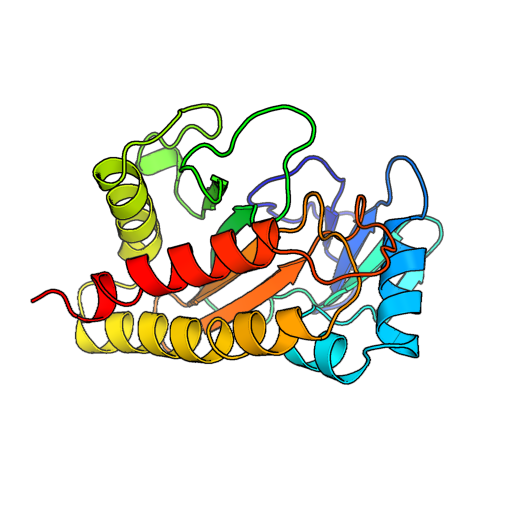G A O 1
ATOM 818 N N . GLY A 1 130 ? -28.451 -26.955 -4.484 1.00 15.28 146 GLY A N 1
ATOM 819 C CA . GLY A 1 130 ? -29.598 -26.820 -3.577 1.00 14.02 146 GLY A CA 1
ATOM 820 C C . GLY A 1 130 ? -30.749 -26.145 -4.280 1.00 13.93 146 GLY A C 1
ATOM 821 O O . GLY A 1 130 ? -30.574 -25.569 -5.397 1.00 14.36 146 GLY A O 1
ATOM 822 N N . TYR A 1 131 ? -31.921 -26.219 -3.708 1.00 11.64 147 TYR A N 1
ATOM 823 C CA . TYR A 1 131 ? -33.086 -25.507 -4.241 1.00 13.80 147 TYR A CA 1
ATOM 824 C C . TYR A 1 131 ? -34.128 -25.389 -3.151 1.00 14.24 147 TYR A C 1
ATOM 825 O O . TYR A 1 131 ? -34.111 -26.245 -2.248 1.00 14.81 147 TYR A O 1
ATOM 834 N N . THR A 1 132 ? -35.001 -24.409 -3.305 1.00 14.41 148 THR A N 1
ATOM 835 C CA . THR A 1 132 ? -36.127 -24.127 -2.405 1.00 15.16 148 THR A CA 1
ATOM 836 C C . THR A 1 132 ? -36.960 -25.422 -2.314 1.00 16.09 148 THR A C 1
ATOM 837 O O . THR A 1 132 ? -37.387 -25.936 -3.340 1.00 15.54 148 THR A O 1
ATOM 841 N N . ASN A 1 133 ? -37.149 -25.927 -1.116 1.00 17.00 149 ASN A N 1
ATOM 842 C CA . ASN A 1 133 ? -37.997 -27.120 -0.811 1.00 19.40 149 ASN A CA 1
ATOM 843 C C . ASN A 1 133 ? -37.288 -28.440 -1.155 1.00 20.76 149 ASN A C 1
ATOM 844 O O . ASN A 1 133 ? -37.976 -29.494 -1.115 1.00 21.47 149 ASN A O 1
ATOM 849 N N . SER A 1 134 ? -35.971 -28.446 -1.390 1.00 19.01 150 SER A N 1
ATOM 850 C CA . SER A 1 134 ? -35.230 -29.657 -1.794 1.00 18.20 150 SER A CA 1
ATOM 851 C C . SER A 1 134 ? -35.363 -30.733 -0.694 1.00 22.61 150 SER A C 1
ATOM 852 O O . SER A 1 134 ? -35.319 -31.954 -0.998 1.00 16.37 150 SER A O 1
ATOM 855 N N . HIS A 1 135 ? -35.478 -30.286 0.541 1.00 24.33 151 HIS A N 1
ATOM 856 C CA . HIS A 1 135 ? -35.556 -31.222 1.703 1.00 30.40 151 HIS A CA 1
ATOM 857 C C . HIS A 1 135 ? -36.770 -32.158 1.546 1.00 27.75 151 HIS A C 1
ATOM 858 O O . HIS A 1 135 ? -36.603 -33.346 1.812 1.00 26.91 151 HIS A O 1
ATOM 865 N N . ASP A 1 136 ? -37.902 -31.649 1.044 1.00 26.79 152 ASP A N 1
ATOM 866 C CA . ASP A 1 136 ? -39.141 -32.417 0.728 1.00 27.36 152 ASP A CA 1
ATOM 867 C C . ASP A 1 136 ? -38.902 -33.592 -0.233 1.00 27.05 152 ASP A C 1
ATOM 868 O O . ASP A 1 136 ? -39.725 -34.558 -0.239 1.00 22.71 152 ASP A O 1
ATOM 873 N N . TYR A 1 137 ? -37.844 -33.538 -1.047 1.00 21.22 153 TYR A N 1
ATOM 874 C CA . TYR A 1 137 ? -37.613 -34.480 -2.158 1.00 20.11 153 TYR A CA 1
ATOM 875 C C . TYR A 1 137 ? -36.416 -35.327 -1.809 1.00 20.36 153 TYR A C 1
ATOM 876 O O . TYR A 1 137 ? -35.928 -35.996 -2.710 1.00 22.02 153 TYR A O 1
ATOM 885 N N . LYS A 1 138 ? -35.889 -35.211 -0.577 1.00 23.15 154 LYS A N 1
ATOM 886 C CA . LYS A 1 138 ? -34.682 -35.940 -0.136 1.00 24.06 154 LYS A CA 1
ATOM 887 C C . LYS A 1 138 ? -33.521 -35.639 -1.068 1.00 24.41 154 LYS A C 1
ATOM 888 O O . LYS A 1 138 ? -32.591 -36.466 -1.239 1.00 23.20 154 LYS A O 1
ATOM 894 N N . PHE A 1 139 ? -33.415 -34.379 -1.480 1.00 23.51 155 PHE A N 1
ATOM 895 C CA . PHE A 1 139 ? -32.215 -33.950 -2.216 1.00 19.93 155 PHE A CA 1
ATOM 896 C C . PHE A 1 139 ? -30.998 -34.046 -1.293 1.00 18.78 155 PHE A C 1
ATOM 897 O O . PHE A 1 139 ? -31.043 -33.583 -0.181 1.00 23.10 155 PHE A O 1
ATOM 905 N N . ASP A 1 140 ? -29.899 -34.525 -1.824 1.00 20.52 156 ASP A N 1
ATOM 906 C CA . ASP A 1 140 ? -28.626 -34.649 -1.101 1.00 23.34 156 ASP A CA 1
ATOM 907 C C . ASP A 1 140 ? -27.520 -34.122 -1.992 1.00 20.60 156 ASP A C 1
ATOM 908 O O . ASP A 1 140 ? -27.173 -34.726 -3.019 1.00 23.33 156 ASP A O 1
ATOM 913 N N . PRO A 1 141 ? -26.875 -33.020 -1.595 1.00 21.71 157 PRO A N 1
ATOM 914 C CA . PRO A 1 141 ? -25.846 -32.401 -2.446 1.00 23.15 157 PRO A CA 1
ATOM 915 C C . PRO A 1 141 ? -24.583 -33.240 -2.649 1.00 23.53 157 PRO A C 1
ATOM 916 O O . PRO A 1 141 ? -23.840 -33.030 -3.592 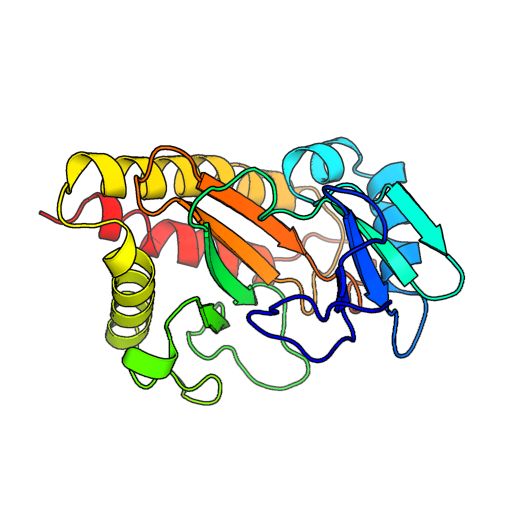1.00 19.86 157 PRO A O 1
ATOM 920 N N . ASP A 1 142 ? -24.418 -34.273 -1.838 1.00 26.39 158 ASP A N 1
ATOM 921 C CA . ASP A 1 142 ? -23.272 -35.207 -1.974 1.00 28.49 158 ASP A CA 1
ATOM 922 C C . ASP A 1 142 ? -23.609 -36.337 -2.930 1.00 28.97 158 ASP A C 1
ATOM 923 O O . ASP A 1 142 ? -22.683 -37.030 -3.318 1.00 31.26 158 ASP A O 1
ATOM 928 N N . GLU A 1 143 ? -24.866 -36.488 -3.341 1.00 27.09 159 GLU A N 1
ATOM 929 C CA . GLU A 1 143 ? -25.306 -37.658 -4.145 1.00 28.37 159 GLU A CA 1
ATOM 930 C C . GLU A 1 143 ? -24.988 -37.457 -5.636 1.00 28.79 159 GLU A C 1
ATOM 931 O O . GLU A 1 143 ? -25.515 -36.511 -6.256 1.00 25.60 159 GLU A O 1
ATOM 937 N N . TYR A 1 144 ? -24.233 -38.375 -6.244 1.00 28.94 160 TYR A N 1
ATOM 938 C CA . TYR A 1 144 ? -23.995 -38.400 -7.710 1.00 28.49 160 TYR A CA 1
ATOM 939 C C . TYR A 1 144 ? -25.292 -38.841 -8.380 1.00 29.88 160 TYR A C 1
ATOM 940 O O . TYR A 1 144 ? -25.916 -39.744 -7.882 1.00 31.20 160 TYR A O 1
ATOM 949 N N . LEU A 1 145 ? -25.714 -38.159 -9.441 1.00 26.28 161 LEU A N 1
ATOM 950 C CA . LEU A 1 145 ? -27.053 -38.304 -10.046 1.00 27.61 161 LEU A CA 1
ATOM 951 C C . LEU A 1 145 ? -26.914 -38.844 -11.462 1.00 30.79 161 LEU A C 1
ATOM 952 O O . LEU A 1 145 ? -26.018 -38.406 -12.195 1.00 31.00 161 LEU A O 1
ATOM 957 N N . THR A 1 146 ? -27.811 -39.747 -11.836 1.00 26.85 162 THR A N 1
ATOM 958 C CA . THR A 1 146 ? -27.973 -40.160 -13.242 1.00 27.60 162 THR A CA 1
ATOM 959 C C . THR A 1 146 ? -28.596 -38.970 -13.982 1.00 27.96 162 THR A C 1
ATOM 960 O O . THR A 1 146 ? -29.063 -38.052 -13.307 1.00 29.85 162 THR A O 1
ATOM 964 N N . SER A 1 147 ? -28.708 -39.048 -15.297 1.00 26.61 163 SER A N 1
ATOM 965 C CA . SER A 1 147 ? -29.448 -38.090 -16.155 1.00 28.19 163 SER A CA 1
ATOM 966 C C . SER A 1 147 ? -30.879 -38.016 -15.687 1.00 28.23 163 SER A C 1
ATOM 967 O O . SER A 1 147 ? -31.434 -36.923 -15.590 1.00 24.54 163 SER A O 1
ATOM 970 N N . GLU A 1 148 ? -31.465 -39.169 -15.411 1.00 24.65 164 GLU A N 1
ATOM 971 C CA . GLU A 1 148 ? -32.885 -39.205 -15.040 1.00 27.07 164 GLU A CA 1
ATOM 972 C C . GLU A 1 148 ? -33.069 -38.503 -13.686 1.00 21.20 164 GLU A C 1
ATOM 973 O O . GLU A 1 148 ? -34.066 -37.793 -13.544 1.00 23.38 164 GLU A O 1
ATOM 979 N N . SER A 1 149 ? -32.198 -38.751 -12.703 1.00 20.22 165 SER A N 1
ATOM 980 C CA . SER A 1 149 ? -32.336 -38.173 -11.338 1.00 21.82 165 SER A CA 1
ATOM 981 C C . SER A 1 149 ? -32.091 -36.655 -11.400 1.00 17.79 165 SER A C 1
ATOM 982 O O . SER A 1 149 ? -32.716 -35.915 -10.647 1.00 16.21 165 SER A O 1
ATOM 985 N N . THR A 1 150 ? -31.129 -36.254 -12.221 1.00 19.96 166 THR A N 1
ATOM 986 C CA . THR A 1 150 ? -30.824 -34.816 -12.487 1.00 19.69 166 THR A CA 1
ATOM 987 C C . THR A 1 150 ? -32.095 -34.124 -12.971 1.00 17.40 166 THR A C 1
ATOM 988 O O . THR A 1 150 ? -32.508 -33.141 -12.376 1.00 19.15 166 THR A O 1
ATOM 992 N N . ILE A 1 151 ? -32.732 -34.637 -14.006 1.00 18.10 167 ILE A N 1
ATOM 993 C CA . ILE A 1 151 ? -33.995 -34.075 -14.558 1.00 19.18 167 ILE A CA 1
ATOM 994 C C . ILE A 1 151 ? -35.074 -34.039 -13.487 1.00 18.89 167 ILE A C 1
ATOM 995 O O . ILE A 1 151 ? -35.809 -33.053 -13.416 1.00 18.29 167 ILE A O 1
ATOM 1000 N N . ASN A 1 152 ? -35.209 -35.113 -12.719 1.00 19.82 168 ASN A N 1
ATOM 1001 C CA . ASN A 1 152 ? -36.240 -35.227 -11.666 1.00 18.89 168 ASN A CA 1
ATOM 1002 C C . ASN A 1 152 ? -36.056 -34.114 -10.614 1.00 14.08 168 ASN A C 1
ATOM 1003 O O . ASN A 1 152 ? -37.048 -33.526 -10.269 1.00 14.87 168 ASN A O 1
ATOM 1008 N N . HIS A 1 153 ? -34.841 -33.786 -10.201 1.00 14.78 169 HIS A N 1
ATOM 1009 C CA . HIS A 1 153 ? -34.585 -32.692 -9.201 1.00 16.40 169 HIS A CA 1
ATOM 1010 C C . HIS A 1 153 ? -34.955 -31.339 -9.786 1.00 15.94 169 HIS A C 1
ATOM 1011 O O . HIS A 1 153 ? -35.537 -30.524 -9.073 1.00 15.25 169 HIS A O 1
ATOM 1018 N N . ILE A 1 154 ? -34.671 -31.142 -11.078 1.00 15.39 170 ILE A N 1
ATOM 1019 C CA . ILE A 1 154 ? -35.097 -29.890 -11.754 1.00 14.82 170 ILE A CA 1
ATOM 1020 C C . ILE A 1 154 ? -36.614 -29.852 -11.831 1.00 15.11 170 ILE A C 1
ATOM 1021 O O . ILE A 1 154 ? -37.197 -28.808 -11.570 1.00 13.78 170 ILE A O 1
ATOM 1026 N N . LYS A 1 155 ? -37.269 -30.955 -12.184 1.00 15.90 171 LYS A N 1
ATOM 1027 C CA . LYS A 1 155 ? -38.741 -30.974 -12.118 1.00 15.97 171 LYS A CA 1
ATOM 1028 C C . LYS A 1 155 ? -39.249 -30.721 -10.713 1.00 14.15 171 LYS A C 1
ATOM 1029 O O . LYS A 1 155 ? -40.238 -29.978 -10.615 1.00 16.14 171 LYS A O 1
ATOM 1035 N N . ASN A 1 156 ? -38.619 -31.276 -9.701 1.00 15.00 172 ASN A N 1
ATOM 1036 C CA . ASN A 1 156 ? -38.994 -31.021 -8.275 1.00 15.34 172 ASN A CA 1
ATOM 1037 C C . ASN A 1 156 ? -38.928 -29.518 -7.977 1.00 15.20 172 ASN A C 1
ATOM 1038 O O . ASN A 1 156 ? -39.884 -28.901 -7.402 1.00 15.78 172 ASN A O 1
ATOM 1043 N N . PHE A 1 157 ? -37.840 -28.882 -8.421 1.00 14.26 173 PHE A N 1
ATOM 1044 C CA . PHE A 1 157 ? -37.637 -27.445 -8.197 1.00 12.74 173 PHE A CA 1
ATOM 1045 C C . PHE A 1 157 ? -38.784 -26.673 -8.829 1.00 12.23 173 PHE A C 1
ATOM 1046 O O . PHE A 1 157 ? -39.223 -25.695 -8.239 1.00 12.54 173 PHE A O 1
ATOM 1054 N N . MET A 1 158 ? -39.278 -27.124 -9.983 1.00 13.46 174 MET A N 1
ATOM 1055 C CA . MET A 1 158 ? -40.347 -26.432 -10.753 1.00 15.68 174 MET A CA 1
ATOM 1056 C C . MET A 1 158 ? -41.745 -26.783 -10.202 1.00 16.47 174 MET A C 1
ATOM 1057 O O . MET A 1 158 ? -42.709 -26.107 -10.651 1.00 16.20 174 MET A O 1
ATOM 1062 N N . GLU A 1 159 ? -41.892 -27.688 -9.233 1.00 18.96 175 GLU A N 1
ATOM 1063 C CA . GLU A 1 159 ? -43.270 -28.104 -8.774 1.00 22.44 175 GLU A CA 1
ATOM 1064 C C . GLU A 1 159 ? -44.014 -26.927 -8.161 1.00 21.32 175 GLU A C 1
ATOM 1065 O O . GLU A 1 159 ? -45.220 -26.733 -8.469 1.00 19.64 175 GLU A O 1
ATOM 1071 N N . ALA A 1 160 ? -43.337 -26.061 -7.397 1.00 22.18 176 ALA A N 1
ATOM 1072 C CA . ALA A 1 160 ? -43.982 -24.874 -6.768 1.00 23.29 176 ALA A CA 1
ATOM 1073 C C . ALA A 1 160 ? -44.654 -23.966 -7.793 1.00 24.32 176 ALA A C 1
ATOM 1074 O O . ALA A 1 160 ? -45.467 -23.099 -7.380 1.00 27.69 176 ALA A O 1
ATOM 1076 N N . GLY A 1 161 ? -44.231 -24.025 -9.044 1.00 25.67 177 GLY A N 1
ATOM 1077 C CA . GLY A 1 161 ? -44.757 -23.184 -10.121 1.00 24.94 177 GLY A CA 1
ATOM 1078 C C . GLY A 1 161 ? -46.127 -23.655 -10.602 1.00 31.88 177 GLY A C 1
ATOM 1079 O O . GLY A 1 161 ? -46.753 -22.914 -11.391 1.00 33.31 177 GLY A O 1
ATOM 1080 N N . GLY A 1 162 ? -46.589 -24.827 -10.151 1.00 33.99 178 GLY A N 1
ATOM 1081 C CA . GLY A 1 162 ? -48.007 -25.210 -10.300 1.00 36.55 178 GLY A CA 1
ATOM 1082 C C . GLY A 1 162 ? -48.227 -25.983 -11.587 1.00 37.10 178 GLY A C 1
ATOM 1083 O O . GLY A 1 162 ? -47.230 -26.418 -12.205 1.00 35.31 178 GLY A O 1
ATOM 1084 N N . GLU A 1 163 ? -49.487 -26.188 -11.958 1.00 41.28 179 GLU A N 1
ATOM 1085 C CA . GLU A 1 163 ? -49.891 -27.223 -12.940 1.00 49.81 179 GLU A CA 1
ATOM 1086 C C . GLU A 1 163 ? -50.153 -26.574 -14.298 1.00 47.88 179 GLU A C 1
ATOM 1087 O O . GLU A 1 163 ? -50.318 -27.339 -15.265 1.00 59.04 179 GLU A O 1
ATOM 1093 N N . ASN A 1 164 ? -50.203 -25.242 -14.365 1.00 46.85 180 ASN A N 1
ATOM 1094 C CA . ASN A 1 164 ? -50.341 -24.501 -15.646 1.00 41.99 180 ASN A CA 1
ATOM 1095 C C . ASN A 1 164 ? -49.053 -24.730 -16.450 1.00 42.70 180 ASN A C 1
ATOM 1096 O O . ASN A 1 164 ? -48.074 -24.005 -16.238 1.00 34.63 180 ASN A O 1
ATOM 1101 N N . ARG A 1 165 ? -49.083 -25.731 -17.317 1.00 40.74 181 ARG A N 1
ATOM 1102 C CA . ARG A 1 165 ? -47.944 -26.171 -18.149 1.00 47.27 181 ARG A CA 1
ATOM 1103 C C . ARG A 1 165 ? -47.496 -24.996 -19.047 1.00 38.38 181 ARG A C 1
ATOM 1104 O O . ARG A 1 165 ? -46.281 -24.830 -19.238 1.00 37.99 181 ARG A O 1
ATOM 1112 N N . ASP A 1 166 ? -48.415 -24.183 -19.558 1.00 31.47 182 ASP A N 1
ATOM 1113 C CA . ASP A 1 166 ? -48.116 -23.009 -20.414 1.00 31.12 182 ASP A CA 1
ATOM 1114 C C . ASP A 1 166 ? -47.185 -22.039 -19.658 1.00 32.28 182 ASP A C 1
ATOM 1115 O O . ASP A 1 166 ? -46.168 -21.601 -20.229 1.00 24.27 182 ASP A O 1
ATOM 1120 N N . LYS A 1 167 ? -47.516 -21.699 -18.417 1.00 30.59 183 LYS A N 1
ATOM 1121 C CA . LYS A 1 167 ? -46.761 -20.713 -17.609 1.00 28.34 183 LYS A CA 1
ATOM 1122 C C . LYS A 1 167 ? -45.385 -21.288 -17.235 1.00 22.65 183 LYS A C 1
ATOM 1123 O O . LYS A 1 167 ? -44.409 -20.540 -17.279 1.00 20.03 183 LYS A O 1
ATOM 1129 N N . THR A 1 168 ? -45.281 -22.558 -16.877 1.00 22.60 184 THR A N 1
ATOM 1130 C CA . THR A 1 168 ? -43.963 -23.116 -16.472 1.00 22.78 184 THR A CA 1
ATOM 1131 C C . THR A 1 168 ? -43.080 -23.200 -17.730 1.00 19.20 184 THR A C 1
ATOM 1132 O O . THR A 1 168 ? -41.868 -22.993 -17.627 1.00 14.81 184 THR A O 1
ATOM 1136 N N . LYS A 1 169 ? -43.645 -23.582 -18.869 1.00 17.55 185 LYS A N 1
ATOM 1137 C CA . LYS A 1 169 ? -42.889 -23.623 -20.139 1.00 19.07 185 LYS A CA 1
ATOM 1138 C C . LYS A 1 169 ? -42.253 -22.269 -20.447 1.00 15.44 185 LYS A C 1
ATOM 1139 O O . LYS A 1 169 ? -41.119 -22.231 -20.913 1.00 13.56 185 LYS A O 1
ATOM 1145 N N . GLN A 1 170 ? -42.988 -21.174 -20.243 1.00 15.69 186 GLN A N 1
ATOM 1146 C CA . GLN A 1 170 ? -42.515 -19.804 -20.480 1.00 14.51 186 GLN A CA 1
ATOM 1147 C C . GLN A 1 170 ? -41.321 -19.469 -19.560 1.00 14.31 186 GLN A C 1
ATOM 1148 O O . GLN A 1 170 ? -40.469 -18.726 -20.000 1.00 13.46 186 GLN A O 1
ATOM 1154 N N . VAL A 1 171 ? -41.347 -19.881 -18.288 1.00 13.25 187 VAL A N 1
ATOM 1155 C CA . VAL A 1 171 ? -40.188 -19.734 -17.365 1.00 12.40 187 VAL A CA 1
ATOM 1156 C C . VAL A 1 171 ? -38.970 -20.473 -17.967 1.00 11.38 187 VAL A C 1
ATOM 1157 O O . VAL A 1 171 ? -37.855 -19.867 -17.994 1.00 10.62 187 VAL A O 1
ATOM 1161 N N . LEU A 1 172 ? -39.157 -21.701 -18.393 1.00 10.74 188 LEU A N 1
ATOM 1162 C CA . LEU A 1 172 ? -38.056 -22.499 -18.988 1.00 12.72 188 LEU A CA 1
ATOM 1163 C C . LEU A 1 172 ? -37.508 -21.750 -20.215 1.00 11.79 188 LEU A C 1
ATOM 1164 O O . LEU A 1 172 ? -36.264 -21.615 -20.313 1.00 12.93 188 LEU A O 1
ATOM 1169 N N . LEU A 1 173 ? -38.371 -21.276 -21.089 1.00 10.68 189 LEU A N 1
ATOM 1170 C CA . LEU A 1 173 ? -37.947 -20.619 -22.351 1.00 11.65 189 LEU A CA 1
ATOM 1171 C C . LEU A 1 173 ? -37.175 -19.326 -22.045 1.00 11.11 189 LEU A C 1
ATOM 1172 O O . LEU A 1 173 ? -36.205 -19.020 -22.756 1.00 11.10 189 LEU A O 1
ATOM 1177 N N . LYS A 1 174 ? -37.591 -18.543 -21.039 1.00 10.86 190 LYS A N 1
ATOM 1178 C CA . LYS A 1 174 ? -36.886 -17.313 -20.709 1.00 11.77 190 LYS A CA 1
ATOM 1179 C C . LYS A 1 174 ? -35.504 -17.644 -20.091 1.00 11.07 190 LYS A C 1
ATOM 1180 O O . LYS A 1 174 ? -34.531 -16.918 -20.343 1.00 10.33 190 LYS A O 1
ATOM 1186 N N . TRP A 1 175 ? -35.394 -18.720 -19.319 1.00 9.83 191 TRP A N 1
ATOM 1187 C CA . TRP A 1 175 ? -34.076 -19.181 -18.821 1.00 9.95 191 TRP A CA 1
ATOM 1188 C C . TRP A 1 175 ? -33.197 -19.621 -20.009 1.00 9.61 191 TRP A C 1
ATOM 1189 O O . TRP A 1 175 ? -32.015 -19.252 -20.052 1.00 9.59 191 TRP A O 1
ATOM 1200 N N . ILE A 1 176 ? -33.772 -20.365 -20.929 1.00 9.37 192 ILE A N 1
ATOM 1201 C CA . ILE A 1 176 ? -33.046 -20.836 -22.137 1.00 10.80 192 ILE A CA 1
ATOM 1202 C C . ILE A 1 176 ? -32.550 -19.606 -22.923 1.00 9.70 192 ILE A C 1
ATOM 1203 O O . ILE A 1 176 ? -31.398 -19.598 -23.354 1.00 9.65 192 ILE A O 1
ATOM 1208 N N . MET A 1 177 ? -33.381 -18.622 -23.111 1.00 10.12 193 MET A N 1
ATOM 1209 C CA . MET A 1 177 ? -32.990 -17.402 -23.857 1.00 10.90 193 MET A CA 1
ATOM 1210 C C . MET A 1 177 ? -31.723 -16.779 -23.235 1.00 10.33 193 MET A C 1
ATOM 1211 O O . MET A 1 177 ? -30.765 -16.393 -23.973 1.00 9.42 193 MET A O 1
ATOM 1216 N N . LYS A 1 178 ? -31.719 -16.590 -21.933 1.00 9.12 194 LYS A N 1
ATOM 1217 C CA . LYS A 1 178 ? -30.606 -15.926 -21.238 1.00 9.37 194 LYS A CA 1
ATOM 1218 C C . LYS A 1 178 ? -29.381 -16.842 -21.139 1.00 9.10 194 LYS A C 1
ATOM 1219 O O . LYS A 1 178 ? -28.251 -16.362 -21.353 1.00 8.64 194 LYS A O 1
ATOM 1225 N N . LEU A 1 179 ? -29.574 -18.130 -20.934 1.00 8.80 195 LEU A N 1
ATOM 1226 C CA . LEU A 1 179 ? -28.420 -19.067 -20.837 1.00 10.15 195 LEU A CA 1
ATOM 1227 C C . LEU A 1 179 ? -27.751 -19.231 -22.206 1.00 9.58 195 LEU A C 1
ATOM 1228 O O . LEU A 1 179 ? -26.519 -19.359 -22.256 1.00 10.07 195 LEU A O 1
ATOM 1233 N N A SER A 1 180 ? -28.545 -19.273 -23.271 0.50 10.33 196 SER A N 1
ATOM 1234 N N B SER A 1 180 ? -28.528 -19.241 -23.285 0.50 8.97 196 SER A N 1
ATOM 1235 C CA A SER A 1 180 ? -28.046 -19.330 -24.672 0.50 10.96 196 SER A CA 1
ATOM 1236 C CA B SER A 1 180 ? -27.961 -19.378 -24.655 0.50 8.70 196 SER A CA 1
ATOM 1237 C C A SER A 1 180 ? -27.087 -18.164 -24.900 0.50 11.04 196 SER A C 1
ATOM 1238 C C B SER A 1 180 ? -27.089 -18.154 -24.950 0.50 9.74 196 SER A C 1
ATOM 1239 O O A SER A 1 180 ? -25.969 -18.401 -25.429 0.50 11.47 196 SER A O 1
ATOM 1240 O O B SER A 1 180 ? -26.000 -18.339 -25.550 0.50 10.17 196 SER A O 1
ATOM 1245 N N . GLU A 1 181 ? -27.553 -16.954 -24.592 1.00 10.91 197 GLU A N 1
ATOM 1246 C CA . GLU A 1 181 ? -26.763 -15.730 -24.767 1.00 12.02 197 GLU A CA 1
ATOM 1247 C C . GLU A 1 181 ? -25.498 -15.808 -23.881 1.00 12.69 197 GLU A C 1
ATOM 1248 O O . GLU A 1 181 ? -24.403 -15.416 -24.349 1.00 11.71 197 GLU A O 1
ATOM 1254 N N . LEU A 1 182 ? -25.625 -16.283 -22.643 1.00 11.53 198 LEU A N 1
ATOM 1255 C CA . LEU A 1 182 ? -24.484 -16.413 -21.695 1.00 10.62 198 LEU A CA 1
ATOM 1256 C C . LEU A 1 182 ? -23.427 -17.344 -22.331 1.00 10.84 198 LEU A C 1
ATOM 1257 O O . LEU A 1 182 ? -22.240 -16.990 -22.407 1.00 10.81 198 LEU A O 1
ATOM 1262 N N . ALA A 1 183 ? -23.835 -18.508 -22.776 1.00 11.14 199 ALA A N 1
ATOM 1263 C CA . ALA A 1 183 ? -22.900 -19.483 -23.372 1.00 11.94 199 ALA A CA 1
ATOM 1264 C C . ALA A 1 183 ? -22.217 -18.841 -24.585 1.00 13.83 199 ALA A C 1
ATOM 1265 O O . ALA A 1 183 ? -20.977 -19.046 -24.738 1.00 13.72 199 ALA A O 1
ATOM 1267 N N . ASN A 1 184 ? -22.994 -18.155 -25.436 1.00 14.47 200 ASN A N 1
ATOM 1268 C CA . ASN A 1 184 ? -22.447 -17.450 -26.607 1.00 16.45 200 ASN A CA 1
ATOM 1269 C C . ASN A 1 184 ? -21.381 -16.462 -26.135 1.00 16.22 200 ASN A C 1
ATOM 1270 O O . ASN A 1 184 ? -20.245 -16.498 -26.676 1.00 15.15 200 ASN A O 1
ATOM 1275 N N . ASP A 1 185 ? -21.701 -15.653 -25.119 1.00 15.77 201 ASP A N 1
ATOM 1276 C CA . ASP A 1 185 ? -20.837 -14.572 -24.586 1.00 14.34 201 ASP A CA 1
ATOM 1277 C C . ASP A 1 185 ? -19.555 -15.131 -23.936 1.00 14.88 201 ASP A C 1
ATOM 1278 O O . ASP A 1 185 ? -18.461 -14.497 -24.104 1.00 15.70 201 ASP A O 1
ATOM 1283 N N . LEU A 1 186 ? -19.645 -16.266 -23.277 1.00 14.47 202 LEU A N 1
ATOM 1284 C CA . LEU A 1 186 ? -18.515 -16.883 -22.554 1.00 14.45 202 LEU A CA 1
ATOM 1285 C C . LEU A 1 186 ? -17.364 -17.238 -23.521 1.00 17.24 202 LEU A C 1
ATOM 1286 O O . LEU A 1 186 ? -16.206 -17.274 -23.058 1.00 18.97 202 LEU A O 1
ATOM 1291 N N . PHE A 1 187 ? -17.638 -17.511 -24.792 1.00 17.14 203 PHE A N 1
ATOM 1292 C CA . PHE A 1 187 ? -16.567 -17.790 -25.783 1.00 18.89 203 PHE A CA 1
ATOM 1293 C C . PHE A 1 187 ? -15.561 -16.641 -25.806 1.00 18.64 203 PHE A C 1
ATOM 1294 O O . PHE A 1 187 ? -14.447 -16.930 -26.146 1.00 21.11 203 PHE A O 1
ATOM 1302 N N . GLU A 1 188 ? -15.920 -15.407 -25.485 1.00 18.81 204 GLU A N 1
ATOM 1303 C CA . GLU A 1 188 ? -15.052 -14.219 -25.627 1.00 21.82 204 GLU A CA 1
ATOM 1304 C C . GLU A 1 188 ? -14.524 -13.754 -24.272 1.00 21.53 204 GLU A C 1
ATOM 1305 O O . GLU A 1 188 ? -13.978 -12.662 -24.199 1.00 22.96 204 GLU A O 1
ATOM 1311 N N . ILE A 1 189 ? -14.600 -14.554 -23.211 1.00 20.32 205 ILE A N 1
ATOM 1312 C CA . ILE A 1 189 ? -14.196 -14.060 -21.858 1.00 19.85 205 ILE A CA 1
ATOM 1313 C C . ILE A 1 189 ? -13.027 -14.888 -21.330 1.00 20.51 205 ILE A C 1
ATOM 1314 O O . ILE A 1 189 ? -13.214 -16.091 -21.152 1.00 19.37 205 ILE A O 1
ATOM 1319 N N . ASN A 1 190 ? -11.899 -14.246 -21.034 1.00 21.56 206 ASN A N 1
ATOM 1320 C CA . ASN A 1 190 ? -10.662 -14.977 -20.651 1.00 23.44 206 ASN A CA 1
ATOM 1321 C C . ASN A 1 190 ? -10.585 -15.080 -19.121 1.00 23.27 206 ASN A C 1
ATOM 1322 O O . ASN A 1 190 ? -9.713 -14.497 -18.526 1.00 22.31 206 ASN A O 1
ATOM 1327 N N . LEU A 1 191 ? -11.495 -15.850 -18.525 1.00 21.16 207 LEU A N 1
ATOM 1328 C CA . LEU A 1 191 ? -11.540 -16.123 -17.094 1.00 18.76 207 LEU A CA 1
ATOM 1329 C C . LEU A 1 191 ? -11.782 -17.605 -16.957 1.00 18.61 207 LEU A C 1
ATOM 1330 O O . LEU A 1 191 ? -12.472 -18.196 -17.802 1.00 17.34 207 LEU A O 1
ATOM 1335 N N . LYS A 1 192 ? -11.247 -18.176 -15.900 1.00 19.13 208 LYS A N 1
ATOM 1336 C CA . LYS A 1 192 ? -11.563 -19.558 -15.515 1.00 19.45 208 LYS A CA 1
ATOM 1337 C C . LYS A 1 192 ? -12.560 -19.459 -14.373 1.00 17.64 208 LYS A C 1
ATOM 1338 O O . LYS A 1 192 ? -12.173 -19.025 -13.280 1.00 17.16 208 LYS A O 1
ATOM 1344 N N . PHE A 1 193 ? -13.823 -19.775 -14.635 1.00 17.87 209 PHE A N 1
ATOM 1345 C CA . PHE A 1 193 ? -14.942 -19.466 -13.701 1.00 16.42 209 PHE A CA 1
ATOM 1346 C C . PHE A 1 193 ? -15.035 -20.546 -12.619 1.00 16.47 209 PHE A C 1
ATOM 1347 O O . PHE A 1 193 ? -16.184 -21.037 -12.298 1.00 15.86 209 PHE A O 1
ATOM 1355 N N . ASP A 1 194 ? -13.892 -20.938 -12.040 1.00 16.71 210 ASP A N 1
ATOM 1356 C CA . ASP A 1 194 ? -13.891 -21.963 -10.977 1.00 15.45 210 ASP A CA 1
ATOM 1357 C C . ASP A 1 194 ? -14.898 -21.574 -9.899 1.00 13.74 210 ASP A C 1
ATOM 1358 O O . ASP A 1 194 ? -14.849 -20.422 -9.412 1.00 14.86 210 ASP A O 1
ATOM 1363 N N . GLY A 1 195 ? -15.743 -22.528 -9.504 1.00 13.55 211 GLY A N 1
ATOM 1364 C CA . GLY A 1 195 ? -16.643 -22.418 -8.340 1.00 14.38 211 GLY A CA 1
ATOM 1365 C C . GLY A 1 195 ? -17.861 -21.542 -8.608 1.00 13.71 211 GLY A C 1
ATOM 1366 O O . GLY A 1 195 ? -18.684 -21.389 -7.669 1.00 14.40 211 GLY A O 1
ATOM 1367 N N . VAL A 1 196 ? -18.018 -20.944 -9.793 1.00 13.47 212 VAL A N 1
ATOM 1368 C CA . VAL A 1 196 ? -19.188 -20.038 -10.006 1.00 14.77 212 VAL A CA 1
ATOM 1369 C C . VAL A 1 196 ? -20.480 -20.856 -10.086 1.00 12.42 212 VAL A C 1
ATOM 1370 O O . VAL A 1 196 ? -20.473 -22.022 -10.585 1.00 12.59 212 VAL A O 1
ATOM 1374 N N . SER A 1 197 ? -21.571 -20.221 -9.692 1.00 11.32 213 SER A N 1
ATOM 1375 C CA . SER A 1 197 ? -22.920 -20.820 -9.714 1.00 11.23 213 SER A CA 1
ATOM 1376 C C . SER A 1 197 ? -23.898 -19.973 -10.539 1.00 10.80 213 SER A C 1
ATOM 1377 O O . SER A 1 197 ? -23.694 -18.793 -10.661 1.00 10.95 213 SER A O 1
ATOM 1380 N N . LEU A 1 198 ? -24.903 -20.633 -11.081 1.00 10.12 214 LEU A N 1
ATOM 1381 C CA . LEU A 1 198 ? -26.089 -19.991 -11.679 1.00 11.37 214 LEU A CA 1
ATOM 1382 C C . LEU A 1 198 ? -27.156 -19.964 -10.572 1.00 10.80 214 LEU A C 1
ATOM 1383 O O . LEU A 1 198 ? -27.402 -20.985 -9.968 1.00 12.06 214 LEU A O 1
ATOM 1388 N N . ILE A 1 199 ? -27.756 -18.815 -10.348 1.00 10.44 215 ILE A N 1
ATOM 1389 C CA . ILE A 1 199 ? -28.886 -18.727 -9.400 1.00 10.33 215 ILE A CA 1
ATOM 1390 C C . ILE A 1 199 ? -30.158 -18.584 -10.244 1.00 10.37 215 ILE A C 1
ATOM 1391 O O . ILE A 1 199 ? -30.347 -17.527 -10.801 1.00 10.29 215 ILE A O 1
ATOM 1396 N N . PHE A 1 200 ? -30.916 -19.668 -10.371 1.00 9.63 216 PHE A N 1
ATOM 1397 C CA . PHE A 1 200 ? -32.218 -19.713 -11.054 1.00 9.80 216 PHE A CA 1
ATOM 1398 C C . PHE A 1 200 ? -33.307 -19.271 -10.069 1.00 10.80 216 PHE A C 1
ATOM 1399 O O . PHE A 1 200 ? -33.364 -19.802 -8.953 1.00 10.99 216 PHE A O 1
ATOM 1407 N N . ILE A 1 201 ? -34.171 -18.345 -10.482 1.00 10.92 217 ILE A N 1
ATOM 1408 C CA . ILE A 1 201 ? -35.258 -17.846 -9.607 1.00 12.53 217 ILE A CA 1
ATOM 1409 C C . ILE A 1 201 ? -36.527 -17.771 -10.448 1.00 12.49 217 ILE A C 1
ATOM 1410 O O . ILE A 1 201 ? -36.453 -17.242 -11.578 1.00 10.74 217 ILE A O 1
ATOM 1415 N N . TYR A 1 202 ? -37.649 -18.257 -9.903 1.00 11.61 218 TYR A N 1
ATOM 1416 C CA . TYR A 1 202 ? -38.979 -17.995 -10.486 1.00 12.35 218 TYR A CA 1
ATOM 1417 C C . TYR A 1 202 ? -39.969 -17.786 -9.344 1.00 12.61 218 TYR A C 1
ATOM 1418 O O . TYR A 1 202 ? -39.755 -18.270 -8.239 1.00 13.65 218 TYR A O 1
ATOM 1427 N N . ASP A 1 203 ? -40.934 -16.940 -9.605 1.00 14.92 219 ASP A N 1
ATOM 1428 C CA . ASP A 1 203 ? -42.064 -16.717 -8.684 1.00 17.59 219 ASP A CA 1
ATOM 1429 C C . ASP A 1 203 ? -43.056 -17.882 -8.798 1.00 18.97 219 ASP A C 1
ATOM 1430 O O . ASP A 1 203 ? -43.284 -18.365 -9.902 1.00 19.99 219 ASP A O 1
ATOM 1435 N N . ASP A 1 204 ? -43.648 -18.327 -7.700 1.00 22.56 220 ASP A N 1
ATOM 1436 C CA . ASP A 1 204 ? -44.714 -19.380 -7.715 1.00 24.12 220 ASP A CA 1
ATOM 1437 C C . ASP A 1 204 ? -45.763 -19.107 -8.799 1.00 21.69 220 ASP A C 1
ATOM 1438 O O . ASP A 1 204 ? -46.217 -20.071 -9.391 1.00 25.05 220 ASP A O 1
ATOM 1443 N N . ASP A 1 205 ? -46.165 -17.866 -9.030 1.00 19.61 221 ASP A N 1
ATOM 1444 C CA . ASP A 1 205 ? -47.212 -17.559 -10.033 1.00 25.53 221 ASP A CA 1
ATOM 1445 C C . ASP A 1 205 ? -46.621 -17.570 -11.458 1.00 26.26 221 ASP A C 1
ATOM 1446 O O . ASP A 1 205 ? -47.366 -17.349 -12.438 1.00 21.76 221 ASP A O 1
ATOM 1451 N N . CYS A 1 206 ? -45.325 -17.861 -11.582 1.00 28.11 222 CYS A N 1
ATOM 1452 C CA . CYS A 1 206 ? -44.583 -17.913 -12.860 1.00 25.63 222 CYS A CA 1
ATOM 1453 C C . CYS A 1 206 ? -44.708 -16.590 -13.597 1.00 26.64 222 CYS A C 1
ATOM 1454 O O . CYS A 1 206 ? -44.460 -16.605 -14.820 1.00 28.71 222 CYS A O 1
ATOM 1457 N N . SER A 1 207 ? -45.000 -15.471 -12.923 1.00 24.88 223 SER A N 1
ATOM 1458 C CA . SER A 1 207 ? -45.122 -14.165 -13.628 1.00 26.43 223 SER A CA 1
ATOM 1459 C C . SER A 1 207 ? -43.719 -13.597 -13.903 1.00 26.62 223 SER A C 1
ATOM 1460 O O . SER A 1 207 ? -43.611 -12.706 -14.717 1.00 24.08 223 SER A O 1
ATOM 1463 N N . LYS A 1 208 ? -42.678 -14.127 -13.271 1.00 21.43 224 LYS A N 1
ATOM 1464 C CA . LYS A 1 208 ? -41.341 -13.504 -13.338 1.00 21.45 224 LYS A CA 1
ATOM 1465 C C . LYS A 1 208 ? -40.271 -14.578 -13.102 1.00 17.61 224 LYS A C 1
ATOM 1466 O O . LYS A 1 208 ? -40.456 -15.472 -12.255 1.00 13.88 224 LYS A O 1
ATOM 1472 N N . CYS A 1 209 ? -39.155 -14.481 -13.794 1.00 14.41 225 CYS A N 1
ATOM 1473 C CA . CYS A 1 209 ? -38.049 -15.420 -13.549 1.00 13.86 225 CYS A CA 1
ATOM 1474 C C . CYS A 1 209 ? -36.752 -14.761 -14.024 1.00 14.61 225 CYS A C 1
ATOM 1475 O O . CYS A 1 209 ? -36.818 -13.765 -14.773 1.00 13.11 225 CYS A O 1
ATOM 1478 N N . ASP A 1 210 ? -35.621 -15.307 -13.587 1.00 12.94 226 ASP A N 1
ATOM 1479 C CA . ASP A 1 210 ? -34.296 -14.862 -14.073 1.00 12.38 226 ASP A CA 1
ATOM 1480 C C . ASP A 1 210 ? -33.289 -15.960 -13.721 1.00 10.41 226 ASP A C 1
ATOM 1481 O O . ASP A 1 210 ? -33.601 -16.861 -12.886 1.00 10.03 226 ASP A O 1
ATOM 1486 N N . VAL A 1 211 ? -32.114 -15.796 -14.253 1.00 9.70 227 VAL A N 1
ATOM 1487 C CA . VAL A 1 211 ? -30.914 -16.578 -13.888 1.00 9.55 227 VAL A CA 1
ATOM 1488 C C . VAL A 1 211 ? -29.700 -15.670 -14.003 1.00 9.43 227 VAL A C 1
ATOM 1489 O O . VAL A 1 211 ? -29.645 -14.866 -14.934 1.00 8.65 227 VAL A O 1
ATOM 1493 N N . ASN A 1 212 ? -28.830 -15.694 -13.006 1.00 8.55 228 ASN A N 1
ATOM 1494 C CA . ASN A 1 212 ? -27.637 -14.852 -12.937 1.00 9.20 228 ASN A CA 1
ATOM 1495 C C . ASN A 1 212 ? -26.444 -15.692 -12.439 1.00 9.74 228 ASN A C 1
ATOM 1496 O O . ASN A 1 212 ? -26.672 -16.727 -11.781 1.00 10.56 228 ASN A O 1
ATOM 1501 N N . VAL A 1 213 ? -25.226 -15.220 -12.722 1.00 8.42 229 VAL A N 1
ATOM 1502 C CA . VAL A 1 213 ? -23.950 -15.834 -12.314 1.00 10.24 229 VAL A CA 1
ATOM 1503 C C . VAL A 1 213 ? -23.494 -15.194 -11.008 1.00 10.24 229 VAL A C 1
ATOM 1504 O O . VAL A 1 213 ? -23.521 -13.934 -10.916 1.00 11.69 229 VAL A O 1
ATOM 1508 N N . VAL A 1 214 ? -23.150 -16.007 -10.017 1.00 11.03 230 VAL A N 1
ATOM 1509 C CA . VAL A 1 214 ? -22.662 -15.499 -8.705 1.00 11.19 230 VAL A CA 1
ATOM 1510 C C . VAL A 1 214 ? -21.425 -16.298 -8.263 1.00 10.73 230 VAL A C 1
ATOM 1511 O O . VAL A 1 214 ? -21.179 -17.395 -8.804 1.00 11.23 230 VAL A O 1
ATOM 1515 N N . ASP A 1 215 ? -20.703 -15.717 -7.314 1.00 10.69 231 ASP A N 1
ATOM 1516 C CA . ASP A 1 215 ? -19.629 -16.360 -6.530 1.00 11.63 231 ASP A CA 1
ATOM 1517 C C . ASP A 1 215 ? -18.347 -16.365 -7.330 1.00 11.40 231 ASP A C 1
ATOM 1518 O O . ASP A 1 215 ? -18.007 -17.396 -7.927 1.00 11.27 231 ASP A O 1
ATOM 1523 N N . PHE A 1 216 ? -17.660 -15.243 -7.339 1.00 12.61 232 PHE A N 1
ATOM 1524 C CA . PHE A 1 216 ? -16.380 -15.056 -8.053 1.00 14.18 232 PHE A CA 1
ATOM 1525 C C . PHE A 1 216 ? -15.170 -15.344 -7.128 1.00 15.24 232 PHE A C 1
ATOM 1526 O O . PHE A 1 216 ? -14.051 -15.039 -7.532 1.00 13.90 232 PHE A O 1
ATOM 1534 N N . SER A 1 217 ? -15.386 -15.962 -5.971 1.00 16.33 233 SER A N 1
ATOM 1535 C CA . SER A 1 217 ? -14.328 -16.136 -4.928 1.00 18.59 233 SER A CA 1
ATOM 1536 C C . SER A 1 217 ? -13.128 -16.940 -5.472 1.00 18.83 233 SER A C 1
ATOM 1537 O O . SER A 1 217 ? -12.001 -16.572 -5.097 1.00 21.90 233 SER A O 1
ATOM 1540 N N . ARG A 1 218 ? -13.303 -17.867 -6.419 1.00 17.64 234 ARG A N 1
ATOM 1541 C CA . ARG A 1 218 ? -12.183 -18.732 -6.920 1.00 20.49 234 ARG A CA 1
ATOM 1542 C C . ARG A 1 218 ? -11.862 -18.458 -8.392 1.00 19.65 234 ARG A C 1
ATOM 1543 O O . ARG A 1 218 ? -11.140 -19.244 -9.049 1.00 18.64 234 ARG A O 1
ATOM 1551 N N . VAL A 1 219 ? -12.439 -17.415 -8.968 1.00 16.37 235 VAL A N 1
ATOM 1552 C CA . VAL A 1 219 ? -12.237 -17.118 -10.403 1.00 17.62 235 VAL A CA 1
ATOM 1553 C C . VAL A 1 219 ? -10.816 -16.600 -10.608 1.00 17.76 235 VAL A C 1
ATOM 1554 O O . VAL A 1 219 ? -10.333 -15.889 -9.751 1.00 18.49 235 VAL A O 1
ATOM 1558 N N . LYS A 1 220 ? -10.213 -16.985 -11.723 1.00 19.79 236 LYS A N 1
ATOM 1559 C CA . LYS A 1 220 ? -8.793 -16.718 -12.096 1.00 24.65 236 LYS A CA 1
ATOM 1560 C C . LYS A 1 220 ? -8.721 -16.153 -13.502 1.00 22.21 236 LYS A C 1
ATOM 1561 O O . LYS A 1 220 ? -9.523 -16.579 -14.353 1.00 24.05 236 LYS A O 1
ATOM 1567 N N . LEU A 1 221 ? -7.772 -15.249 -13.747 1.00 23.09 237 LEU A N 1
ATOM 1568 C CA . LEU A 1 221 ? -7.356 -14.824 -15.107 1.00 25.24 237 LEU A CA 1
ATOM 1569 C C . LEU A 1 221 ? -6.683 -15.977 -15.817 1.00 25.79 237 LEU A C 1
ATOM 1570 O O . LEU A 1 221 ? -5.945 -16.681 -15.171 1.00 28.75 237 LEU A O 1
ATOM 1575 N N . ILE A 1 222 ? -7.045 -16.212 -17.070 1.00 25.18 238 ILE A N 1
ATOM 1576 C CA . ILE A 1 222 ? -6.379 -17.139 -18.023 1.00 24.04 238 ILE A CA 1
ATOM 1577 C C . ILE A 1 222 ? -6.315 -16.442 -19.377 1.00 25.86 238 ILE A C 1
ATOM 1578 O O . ILE A 1 222 ? -6.877 -15.329 -19.529 1.00 26.17 238 ILE A O 1
ATOM 1583 N N . ASP A 1 223 ? -5.699 -17.120 -20.338 1.00 30.63 239 ASP A N 1
ATOM 1584 C CA . ASP A 1 223 ? -5.350 -16.587 -21.669 1.00 35.72 239 ASP A CA 1
ATOM 1585 C C . ASP A 1 223 ? -6.284 -17.202 -22.698 1.00 34.51 239 ASP A C 1
ATOM 1586 O O . ASP A 1 223 ? -6.029 -17.034 -23.869 1.00 34.28 239 ASP A O 1
ATOM 1591 N N . THR A 1 224 ? -7.334 -17.891 -22.274 1.00 31.52 240 THR A N 1
ATOM 1592 C CA . THR A 1 224 ? -8.315 -18.487 -23.200 1.00 30.20 240 THR A CA 1
ATOM 1593 C C . THR A 1 224 ? -9.703 -18.446 -22.543 1.00 29.03 240 THR A C 1
ATOM 1594 O O . THR A 1 224 ? -9.763 -18.042 -21.394 1.00 22.89 240 THR A O 1
ATOM 1598 N N . ASN A 1 225 ? -10.725 -18.933 -23.236 1.00 26.53 241 ASN A N 1
ATOM 1599 C CA . ASN A 1 225 ? -12.100 -19.033 -22.666 1.00 26.51 241 ASN A CA 1
ATOM 1600 C C . ASN A 1 225 ? -12.175 -20.293 -21.794 1.00 24.59 241 ASN A C 1
ATOM 1601 O O . ASN A 1 225 ? -11.263 -21.170 -21.848 1.00 22.69 241 ASN A O 1
ATOM 1606 N N . ASP A 1 226 ? -13.248 -20.439 -21.016 1.00 21.65 242 ASP A N 1
ATOM 1607 C CA . ASP A 1 226 ? -13.413 -21.597 -20.099 1.00 20.69 242 ASP A CA 1
ATOM 1608 C C . ASP A 1 226 ? -14.359 -22.627 -20.727 1.00 21.14 242 ASP A C 1
ATOM 1609 O O . ASP A 1 226 ? -15.595 -22.530 -20.502 1.00 16.02 242 ASP A O 1
ATOM 1614 N N . GLN A 1 227 ? -13.804 -23.666 -21.372 1.00 18.14 243 GLN A N 1
ATOM 1615 C CA . GLN A 1 227 ? -14.624 -24.657 -22.099 1.00 21.73 243 GLN A CA 1
ATOM 1616 C C . GLN A 1 227 ? -15.446 -25.492 -21.123 1.00 19.27 243 GLN A C 1
ATOM 1617 O O . GLN A 1 227 ? -16.518 -25.964 -21.532 1.00 19.84 243 GLN A O 1
ATOM 1623 N N . MET A 1 228 ? -14.950 -25.758 -19.920 1.00 19.40 244 MET A N 1
ATOM 1624 C CA . MET A 1 228 ? -15.689 -26.606 -18.947 1.00 22.00 244 MET A CA 1
ATOM 1625 C C . MET A 1 228 ? -16.973 -25.857 -18.547 1.00 16.79 244 MET A C 1
ATOM 1626 O O . MET A 1 228 ? -18.021 -26.474 -18.492 1.00 18.54 244 MET A O 1
ATOM 1631 N N . THR A 1 229 ? -16.851 -24.593 -18.217 1.00 15.81 245 THR A N 1
ATOM 1632 C CA . THR A 1 229 ? -18.008 -23.738 -17.819 1.00 15.89 245 THR A CA 1
ATOM 1633 C C . THR A 1 229 ? -18.954 -23.587 -19.002 1.00 15.66 245 THR A C 1
ATOM 1634 O O . THR A 1 229 ? -20.171 -23.764 -18.790 1.00 14.59 245 THR A O 1
ATOM 1638 N N . ILE A 1 230 ? -18.442 -23.377 -20.224 1.00 15.25 246 ILE A N 1
ATOM 1639 C CA . ILE A 1 230 ? -19.335 -23.364 -21.412 1.00 16.03 246 ILE A CA 1
ATOM 1640 C C . ILE A 1 230 ? -20.091 -24.696 -21.534 1.00 15.88 246 ILE A C 1
ATOM 1641 O O . ILE A 1 230 ? -21.362 -24.648 -21.756 1.00 13.93 246 ILE A O 1
ATOM 1646 N N . SER A 1 231 ? -19.425 -25.845 -21.334 1.00 16.49 247 SER A N 1
ATOM 1647 C CA . SER A 1 231 ? -20.056 -27.180 -21.377 1.00 16.81 247 SER A CA 1
ATOM 1648 C C . SER A 1 231 ? -21.148 -27.329 -20.329 1.00 15.38 247 SER A C 1
ATOM 1649 O O . SER A 1 231 ? -22.159 -27.973 -20.633 1.00 16.69 247 SER A O 1
ATOM 1652 N N . ALA A 1 232 ? -20.941 -26.801 -19.126 1.00 13.47 248 ALA A N 1
ATOM 1653 C CA . ALA A 1 232 ? -21.997 -26.836 -18.082 1.00 14.73 248 ALA A CA 1
ATOM 1654 C C . ALA A 1 232 ? -23.235 -26.097 -18.611 1.00 12.65 248 ALA A C 1
ATOM 1655 O O . ALA A 1 232 ? -24.360 -26.615 -18.503 1.00 12.95 248 ALA A O 1
ATOM 1657 N N . VAL A 1 233 ? -23.028 -24.922 -19.195 1.00 12.55 249 VAL A N 1
ATOM 1658 C CA . VAL A 1 233 ? -24.171 -24.062 -19.598 1.00 12.50 249 VAL A CA 1
ATOM 1659 C C . VAL A 1 233 ? -24.892 -24.733 -20.784 1.00 12.35 249 VAL A C 1
ATOM 1660 O O . VAL A 1 233 ? -26.115 -24.828 -20.753 1.00 12.32 249 VAL A O 1
ATOM 1664 N N . THR A 1 234 ? -24.180 -25.250 -21.782 1.00 12.73 250 THR A N 1
ATOM 1665 C CA . THR A 1 234 ? -24.823 -25.907 -22.942 1.00 14.53 250 THR A CA 1
ATOM 1666 C C . THR A 1 234 ? -25.550 -27.162 -22.482 1.00 14.64 250 THR A C 1
ATOM 1667 O O . THR A 1 234 ? -26.594 -27.464 -23.051 1.00 16.59 250 THR A O 1
ATOM 1671 N N . ASN A 1 235 ? -25.035 -27.868 -21.488 1.00 16.02 251 ASN A N 1
ATOM 1672 C CA . ASN A 1 235 ? -25.695 -29.091 -20.985 1.00 16.75 251 ASN A CA 1
ATOM 1673 C C . ASN A 1 235 ? -27.005 -28.693 -20.301 1.00 14.50 251 ASN A C 1
ATOM 1674 O O . ASN A 1 235 ? -27.993 -29.376 -20.516 1.00 12.73 251 ASN A O 1
ATOM 1679 N N . LEU A 1 236 ? -27.007 -27.581 -19.560 1.00 13.98 252 LEU A N 1
ATOM 1680 C CA . LEU A 1 236 ? -28.234 -27.133 -18.886 1.00 13.48 252 LEU A CA 1
ATOM 1681 C C . LEU A 1 236 ? -29.254 -26.731 -19.947 1.00 12.22 252 LEU A C 1
ATOM 1682 O O . LEU A 1 236 ? -30.425 -27.049 -19.754 1.00 12.50 252 LEU A O 1
ATOM 1687 N N . ILE A 1 237 ? -28.800 -26.073 -21.015 1.00 11.59 253 ILE A N 1
ATOM 1688 C CA . ILE A 1 237 ? -29.667 -25.612 -22.121 1.00 11.41 253 ILE A CA 1
ATOM 1689 C C . ILE A 1 237 ? -30.297 -26.851 -22.727 1.00 12.15 253 ILE A C 1
ATOM 1690 O O . ILE A 1 237 ? -31.528 -26.838 -22.993 1.00 11.57 253 ILE A O 1
ATOM 1695 N N . LYS A 1 238 ? -29.494 -27.894 -22.900 1.00 13.20 254 LYS A N 1
ATOM 1696 C CA . LYS A 1 238 ? -30.034 -29.112 -23.541 1.00 15.75 254 LYS A CA 1
ATOM 1697 C C . LYS A 1 238 ? -31.149 -29.677 -22.651 1.00 15.03 254 LYS A C 1
ATOM 1698 O O . LYS A 1 238 ? -32.234 -30.046 -23.162 1.00 15.04 254 LYS A O 1
ATOM 1704 N N . ILE A 1 239 ? -30.872 -29.794 -21.366 1.00 15.72 255 ILE A N 1
ATOM 1705 C CA . ILE A 1 239 ? -31.821 -30.430 -20.416 1.00 16.14 255 ILE A CA 1
ATOM 1706 C C . ILE A 1 239 ? -33.096 -29.586 -20.350 1.00 14.66 255 ILE A C 1
ATOM 1707 O O . ILE A 1 239 ? -34.239 -30.150 -20.368 1.00 13.95 255 ILE A O 1
ATOM 1712 N N . LEU A 1 240 ? -32.928 -28.285 -20.161 1.00 13.30 256 LEU A N 1
ATOM 1713 C CA . LEU A 1 240 ? -34.096 -27.385 -20.044 1.00 12.70 256 LEU A CA 1
ATOM 1714 C C . LEU A 1 240 ? -34.884 -27.409 -21.364 1.00 12.84 256 LEU A C 1
ATOM 1715 O O . LEU A 1 240 ? -36.084 -27.401 -21.239 1.00 13.61 256 LEU A O 1
ATOM 1720 N N A SER A 1 241 ? -34.322 -27.408 -22.470 0.50 12.39 257 SER A N 1
ATOM 1721 N N B SER A 1 241 ? -34.350 -27.409 -22.487 0.50 13.05 257 SER A N 1
ATOM 1722 C CA A SER A 1 241 ? -34.985 -27.448 -23.801 0.50 12.24 257 SER A CA 1
ATOM 1723 C CA B SER A 1 241 ? -35.093 -27.442 -23.779 0.50 13.32 257 SER A CA 1
ATOM 1724 C C A SER A 1 241 ? -35.852 -28.728 -23.920 0.50 13.81 257 SER A C 1
ATOM 1725 C C B SER A 1 241 ? -35.909 -28.743 -23.884 0.50 14.37 257 SER A C 1
ATOM 1726 O O A SER A 1 241 ? -36.997 -28.631 -24.412 0.50 13.03 257 SER A O 1
ATOM 1727 O O B SER A 1 241 ? -37.062 -28.674 -24.356 0.50 13.44 257 SER 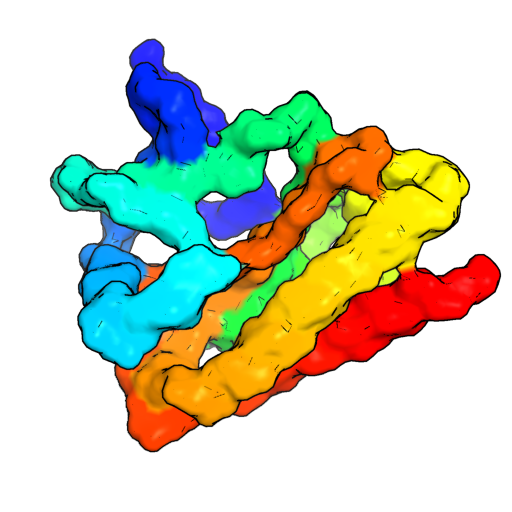A O 1
ATOM 1732 N N . GLU A 1 242 ? -35.344 -29.877 -23.421 1.00 15.33 258 GLU A N 1
ATOM 1733 C CA . GLU A 1 242 ? -36.054 -31.181 -23.374 1.00 18.88 258 GLU A CA 1
ATOM 1734 C C . GLU A 1 242 ? -37.278 -31.021 -22.470 1.00 18.07 258 GLU A C 1
ATOM 1735 O O . GLU A 1 242 ? -38.324 -31.429 -22.855 1.00 20.39 258 GLU A O 1
ATOM 1741 N N . LEU A 1 243 ? -37.116 -30.349 -21.339 1.00 19.97 259 LEU A N 1
ATOM 1742 C CA . LEU A 1 243 ? -38.243 -30.118 -20.405 1.00 20.68 259 LEU A CA 1
ATOM 1743 C C . LEU A 1 243 ? -39.280 -29.196 -21.048 1.00 22.07 259 LEU A C 1
ATOM 1744 O O . LEU A 1 243 ? -40.430 -29.546 -21.041 1.00 21.28 259 LEU A O 1
ATOM 1749 N N . ALA A 1 244 ? -38.831 -28.119 -21.674 1.00 17.19 260 ALA A N 1
ATOM 1750 C CA . ALA A 1 244 ? -39.782 -27.184 -22.292 1.00 17.23 260 ALA A CA 1
ATOM 1751 C C . ALA A 1 244 ? -40.517 -27.847 -23.459 1.00 19.56 260 ALA A C 1
ATOM 1752 O O . ALA A 1 244 ? -41.572 -27.379 -23.773 1.00 22.20 260 ALA A O 1
ATOM 1754 N N . ASP A 1 245 ? -39.929 -28.861 -24.078 1.00 18.21 261 ASP A N 1
ATOM 1755 C CA . ASP A 1 245 ? -40.548 -29.503 -25.261 1.00 20.92 261 ASP A CA 1
ATOM 1756 C C . ASP A 1 245 ? -41.350 -30.760 -24.915 1.00 27.45 261 ASP A C 1
ATOM 1757 O O . ASP A 1 245 ? -42.077 -31.214 -25.739 1.00 26.09 261 ASP A O 1
ATOM 1762 N N . ASN A 1 246 ? -41.202 -31.307 -23.723 1.00 39.45 262 ASN A N 1
ATOM 1763 C CA . ASN A 1 246 ? -41.883 -32.596 -23.447 1.00 51.58 262 ASN A CA 1
ATOM 1764 C C . ASN A 1 246 ? -43.398 -32.430 -23.456 1.00 54.17 262 ASN A C 1
ATOM 1765 O O . ASN A 1 246 ? -43.890 -31.387 -23.062 1.00 54.58 262 ASN A O 1
ATOM 1770 N N . PRO A 1 247 ? -44.136 -33.396 -24.025 1.00 63.45 263 PRO A N 1
ATOM 1771 C CA . PRO A 1 247 ? -45.586 -33.357 -24.018 1.00 70.33 263 PRO A CA 1
ATOM 1772 C C . PRO A 1 247 ? -46.116 -34.213 -22.857 1.00 81.95 263 PRO A C 1
ATOM 1773 O O . PRO A 1 247 ? -46.187 -33.687 -21.756 1.00 79.07 263 PRO A O 1
#

InterPro domains:
  IPR005522 Inositol polyphosphate kinase [PF03770] (109-137)
  IPR005522 Inositol polyphosphate kinase [PF03770] (161-256)
  IPR005522 Inositol polyphosphate kinase [PTHR12400] (54-135)
  IPR038286 Inositol polyphosphate kinase superfamily [G3DSA:3.30.470.160] (63-262)

Organism: NCBI:txid2487775

Sequence (216 aa):
SIRIFPRIAGRSYIIYGQTSGIICKRMEKSDNEFVIYNYISEHYDKFLKKYVPKLYGKNNDMLLLEDLTYNYNNPNVMDVKIGARKRKSHTSGFFSIRGYTNSHDYKFDPDEYLTSESTINHIKNFMEAGGENRDKTKQVLLKWIMKLSSELANDLFEINLKFDGVSLIFIYDDDCSKCDVNVVDFSRVKLIDTNDQMTISAVTNLIKILSSELADNP

Solvent-accessible surface area: 11647 Å² total; per-residue (Å²): 163,107,153,110,23,94,94,56,27,60,234,26,61,26,28,60,9,188,94,90,18,34,21,17,21,82,20,86,187,70,76,40,5,47,76,4,5,55,55,1,50,136,106,46,50,140,10,32,152,93,2,8,4,134,49,112,27,96,91,124,60,23,0,46,10,50,10,33,26,118,111,24,130,77,47,4,19,1,16,0,50,3,0,14,35,126,202,122,77,16,6,17,55,110,0,0,2,38,5,6,39,75,20,164,110,68,180,25,64,54,98,82,118,23,93,89,127,38,3,40,66,17,1,95,26,3,17,104,40,9,45,176,79,134,104,104,20,62,117,4,12,92,96,0,24,120,37,1,48,76,3,6,100,38,5,91,130,6,59,0,61,2,10,6,0,5,1,21,0,4,0,4,56,79,15,86,82,7,45,2,12,4,29,42,0,52,64,2,97,98,57,139,86,36,9,98,101,1,7,40,0,0,65,24,1,30,115,14,1,45,86,21,10,117,48,160

Foldseek 3Di:
DWAFDPDFFDDWGKTCDPDAFKIKTFLDPDLQQVVVLVVCCVPVVVQCVQFAWDFPDDDPRITITGDPCRVAPAKKKWKKFQAAEPDDAELARLIFTGGIDCLVVVVDDSVHRDYLVRVLVSVVVSCVLLDDPLVLSLVLLVQALVSLVVVLVVLQPDQKRQHRKIWMWMAYSPSPDIDIHIDDSSPMGGHPGGHVSSSSSSVVSSVSSVCVSPPD

Nearest PDB structures (foldseek):
  8t8v-assembly1_A  TM=1.003E+00  e=2.454E-43  Terrestrivirus sp.
  8v6w-assembly1_A  TM=7.906E-01  e=3.703E-11  Homo sapiens
  5w2i-assembly1_A  TM=8.049E-01  e=1.600E-10  Homo sapiens
  2if8-assembly1_A  TM=8.298E-01  e=2.815E-09  Saccharomyces cerevisiae
  3my0-assembly10_J  TM=4.142E-01  e=1.234E+00  Homo sapiens